Protein 3NI0 (pdb70)

B-factor: mean 33.83, std 15.58, range [13.98, 114.86]

Foldseek 3Di:
DCPVVVVVVVVVVVVVVVVVVVVVVVVVVVVVVVVVVVVVVVVVVVVVVVVVVVVVVVVVVVVVVVVVVVVVVVVVVVVVVVVVCVVCVPPDDDD/DVVVVVVPVVVVVVVVVVVVVVVVVVVVVVVVVVVVVVVVVVVVVVVVVVVVVVVVVVVVVVVVVVVVVVVVVVVVVVVVVVVVPPD

Structure (mmCIF, N/CA/C/O backbone):
data_3NI0
#
_entry.id   3NI0
#
_cell.length_a   33.685
_cell.length_b   100.831
_cell.length_c   110.432
_cell.angle_alpha   90.00
_cell.angle_beta   90.00
_cell.angle_gamma   90.00
#
_symmetry.space_group_name_H-M   'I 21 21 21'
#
loop_
_entity.id
_entity.type
_entity.pdbx_description
1 polymer 'Bone marrow stromal antigen 2'
2 non-polymer 'ISOPROPYL ALCOHOL'
3 water water
#
loop_
_atom_site.group_PDB
_atom_site.id
_atom_site.type_symbol
_atom_site.label_atom_id
_atom_site.label_alt_id
_atom_site.label_comp_id
_atom_site.label_asym_id
_atom_site.label_entity_id
_atom_site.label_seq_id
_atom_site.pdbx_PDB_ins_code
_atom_site.Cartn_x
_atom_site.Cartn_y
_atom_site.Cartn_z
_atom_site.occupancy
_atom_site.B_iso_or_equiv
_atom_site.auth_seq_id
_atom_site.auth_comp_id
_atom_site.auth_asym_id
_atom_site.auth_atom_id
_atom_site.pdbx_PDB_model_num
ATOM 1 N N . ALA A 1 5 ? 37.757 69.411 103.556 1.00 58.09 57 ALA A N 1
ATOM 2 C CA . ALA A 1 5 ? 39.152 69.826 103.481 1.00 64.25 57 ALA A CA 1
ATOM 3 C C . ALA A 1 5 ? 39.565 70.033 102.025 1.00 57.97 57 ALA A C 1
ATOM 4 O O . ALA A 1 5 ? 38.799 70.581 101.231 1.00 60.41 57 ALA A O 1
ATOM 10 N N . CYS A 1 6 ? 40.773 69.601 101.675 1.00 59.32 58 CYS A N 1
ATOM 11 C CA . CYS A 1 6 ? 41.246 69.703 100.299 1.00 53.54 58 CYS A CA 1
ATOM 12 C C . CYS A 1 6 ? 40.799 68.501 99.472 1.00 48.73 58 CYS A C 1
ATOM 13 O O . CYS A 1 6 ? 41.244 68.318 98.339 1.00 42.32 58 CYS A O 1
ATOM 20 N N . ARG A 1 7 ? 39.922 67.681 100.043 1.00 43.96 59 ARG A N 1
ATOM 21 C CA . ARG A 1 7 ? 39.346 66.559 99.313 1.00 42.69 59 ARG A CA 1
ATOM 22 C C . ARG A 1 7 ? 38.598 67.075 98.093 1.00 38.56 59 ARG A C 1
ATOM 23 O O . ARG A 1 7 ? 38.673 66.491 97.012 1.00 35.01 59 ARG A O 1
ATOM 44 N N . ASP A 1 8 ? 37.870 68.172 98.276 1.00 36.01 60 ASP A N 1
ATOM 45 C CA . ASP A 1 8 ? 37.102 68.774 97.194 1.00 44.14 60 ASP A CA 1
ATOM 46 C C . ASP A 1 8 ? 38.014 69.167 96.037 1.00 40.68 60 ASP A C 1
ATOM 47 O O . ASP A 1 8 ? 37.641 69.044 94.871 1.00 32.84 60 ASP A O 1
ATOM 56 N N . GLY A 1 9 ? 39.209 69.644 96.368 1.00 38.27 61 GLY A N 1
ATOM 57 C CA . GLY A 1 9 ? 40.174 70.050 95.362 1.00 37.55 61 GLY A CA 1
ATOM 58 C C . GLY A 1 9 ? 40.701 68.880 94.552 1.00 32.01 61 GLY A C 1
ATOM 59 O O . GLY A 1 9 ? 40.790 68.957 93.327 1.00 32.67 61 GLY A O 1
ATOM 63 N N . LEU A 1 10 ? 41.054 67.795 95.235 1.00 34.19 62 LEU A N 1
ATOM 64 C CA . LEU A 1 10 ? 41.550 66.598 94.567 1.00 30.56 62 LEU A CA 1
ATOM 65 C C . LEU A 1 10 ? 40.510 66.054 93.595 1.00 30.10 62 LEU A C 1
ATOM 66 O O . LEU A 1 10 ? 40.843 65.611 92.496 1.00 29.21 62 LEU A O 1
ATOM 82 N N . ARG A 1 11 ? 39.249 66.084 94.009 1.00 25.97 63 ARG A N 1
ATOM 83 C CA . ARG A 1 11 ? 38.160 65.585 93.179 1.00 22.87 63 ARG A CA 1
ATOM 84 C C . ARG A 1 11 ? 37.974 66.438 91.933 1.00 33.13 63 ARG A C 1
ATOM 85 O O . ARG A 1 11 ? 37.728 65.915 90.849 1.00 28.69 63 ARG A O 1
ATOM 106 N N . ALA A 1 12 ? 38.085 67.752 92.093 1.00 29.97 64 ALA A N 1
ATOM 107 C CA . ALA A 1 12 ? 37.937 68.669 90.970 1.00 31.59 64 ALA A CA 1
ATOM 108 C C . ALA A 1 12 ? 39.062 68.462 89.965 1.00 36.20 64 ALA A C 1
ATOM 109 O O . ALA A 1 12 ? 38.842 68.508 88.755 1.00 31.98 64 ALA A O 1
ATOM 116 N N . GLN A 1 13 ? 40.266 68.231 90.476 1.00 31.58 65 GLN A N 1
ATOM 117 C CA . GLN A 1 13 ? 41.439 68.052 89.631 1.00 29.73 65 GLN A CA 1
ATOM 118 C C . GLN A 1 13 ? 41.341 66.751 88.842 1.00 32.76 65 GLN A C 1
ATOM 119 O O . GLN A 1 13 ? 41.754 66.684 87.686 1.00 32.45 65 GLN A O 1
ATOM 133 N N . ALA A 1 14 ? 40.795 65.717 89.476 1.00 31.20 66 ALA A N 1
ATOM 134 C CA . ALA A 1 14 ? 40.618 64.427 88.820 1.00 24.57 66 ALA A CA 1
ATOM 135 C C . ALA A 1 14 ? 39.589 64.551 87.707 1.00 25.98 66 ALA A C 1
ATOM 136 O O . ALA A 1 14 ? 39.788 64.039 86.606 1.00 26.65 66 ALA A O 1
ATOM 143 N N . GLU A 1 15 ? 38.489 65.234 88.003 1.00 23.61 67 GLU A N 1
ATOM 144 C CA . GLU A 1 15 ? 37.432 65.448 87.027 1.00 24.61 67 GLU A CA 1
ATOM 145 C C . GLU A 1 15 ? 37.988 66.147 85.793 1.00 27.45 67 GLU A C 1
ATOM 146 O O . GLU A 1 15 ? 37.703 65.748 84.670 1.00 27.58 67 GLU A O 1
ATOM 158 N N . CYS A 1 16 ? 38.792 67.184 86.003 1.00 28.39 68 CYS A N 1
ATOM 159 C CA . CYS A 1 16 ? 39.327 67.957 84.889 1.00 27.37 68 CYS A CA 1
ATOM 160 C C . CYS A 1 16 ? 40.316 67.130 84.073 1.00 26.68 68 CYS A C 1
ATOM 161 O O . CYS A 1 16 ? 40.335 67.211 82.845 1.00 24.73 68 CYS A O 1
ATOM 168 N N . ARG A 1 17 ? 41.133 66.334 84.756 1.00 27.56 69 ARG A N 1
ATOM 169 C CA . ARG A 1 17 ? 42.101 65.474 84.083 1.00 27.34 69 ARG A CA 1
ATOM 170 C C . ARG A 1 17 ? 41.386 64.433 83.229 1.00 22.96 69 ARG A C 1
ATOM 171 O O . ARG A 1 17 ? 41.798 64.144 82.106 1.00 23.89 69 ARG A O 1
ATOM 192 N N . ASN A 1 18 ? 40.312 63.870 83.773 1.00 23.86 70 ASN A N 1
ATOM 193 C CA . ASN A 1 18 ? 39.524 62.871 83.064 1.00 19.53 70 ASN A CA 1
ATOM 194 C C . ASN A 1 18 ? 38.844 63.476 81.852 1.00 22.14 70 ASN A C 1
ATOM 195 O O . ASN A 1 18 ? 38.745 62.841 80.805 1.00 23.23 70 ASN A O 1
ATOM 206 N N . THR A 1 19 ? 38.373 64.708 82.004 1.00 20.23 71 THR A N 1
ATOM 207 C CA . THR A 1 19 ? 37.636 65.379 80.943 1.00 19.63 71 THR A CA 1
ATOM 208 C C . THR A 1 19 ? 38.558 65.696 79.771 1.00 25.55 71 THR A C 1
ATOM 209 O O . THR A 1 19 ? 38.190 65.483 78.622 1.00 22.58 71 THR A O 1
ATOM 220 N N . THR A 1 20 ? 39.752 66.204 80.062 1.00 20.51 72 THR A N 1
ATOM 221 C CA . THR A 1 20 ? 40.728 66.492 79.013 1.00 17.30 72 THR A CA 1
ATOM 222 C C . THR A 1 20 ? 41.137 65.203 78.308 1.00 24.80 72 THR A C 1
ATOM 223 O O . THR A 1 20 ? 41.281 65.170 77.086 1.00 21.35 72 THR A O 1
ATOM 234 N N . HIS A 1 21 ? 41.321 64.146 79.092 1.00 23.25 73 HIS A N 1
ATOM 235 C CA . HIS A 1 21 ? 41.710 62.844 78.570 1.00 22.17 73 HIS A CA 1
ATOM 236 C C . HIS A 1 21 ? 40.676 62.364 77.557 1.00 24.91 73 HIS A C 1
ATOM 237 O O . HIS A 1 21 ? 41.016 61.943 76.449 1.00 23.73 73 HIS A O 1
ATOM 252 N N . LEU A 1 22 ? 39.409 62.451 77.945 1.00 19.24 74 LEU A N 1
ATOM 253 C CA . LEU A 1 22 ? 38.303 62.012 77.107 1.00 19.21 74 LEU A CA 1
ATOM 254 C C . LEU A 1 22 ? 38.181 62.873 75.856 1.00 23.20 74 LEU A C 1
ATOM 255 O O . LEU A 1 22 ? 37.957 62.358 74.763 1.00 22.49 74 LEU A O 1
ATOM 271 N N . LEU A 1 23 ? 38.322 64.184 76.022 1.00 19.98 75 LEU A N 1
ATOM 272 C CA . LEU A 1 23 ? 38.203 65.118 74.903 1.00 21.59 75 LEU A CA 1
ATOM 273 C C . LEU A 1 23 ? 39.284 64.874 73.858 1.00 22.33 75 LEU A C 1
ATOM 274 O O . LEU A 1 23 ? 39.036 65.016 72.663 1.00 20.37 75 LEU A O 1
ATOM 290 N N . GLN A 1 24 ? 40.481 64.513 74.307 1.00 19.98 76 GLN A N 1
ATOM 291 C CA . GLN A 1 24 ? 41.580 64.234 73.388 1.00 20.13 76 GLN A CA 1
ATOM 292 C C . GLN A 1 24 ? 41.247 63.027 72.517 1.00 22.78 76 GLN A C 1
ATOM 293 O O . GLN A 1 24 ? 41.494 63.043 71.312 1.00 19.93 76 GLN A O 1
ATOM 307 N N . ARG A 1 25 ? 40.677 61.989 73.126 1.00 21.37 77 ARG A N 1
ATOM 308 C CA . ARG A 1 25 ? 40.295 60.785 72.387 1.00 20.12 77 ARG A CA 1
ATOM 309 C C . ARG A 1 25 ? 39.149 61.063 71.426 1.00 20.99 77 ARG A C 1
ATOM 310 O O . ARG A 1 25 ? 39.142 60.555 70.310 1.00 21.75 77 ARG A O 1
ATOM 331 N N . GLN A 1 26 ? 38.178 61.861 71.862 1.00 17.74 78 GLN A N 1
ATOM 332 C CA . GLN A 1 26 ? 37.048 62.201 71.008 1.00 16.45 78 GLN A CA 1
ATOM 333 C C . GLN A 1 26 ? 37.539 63.013 69.820 1.00 17.86 78 GLN A C 1
ATOM 334 O O . GLN A 1 26 ? 37.082 62.824 68.700 1.00 18.48 78 GLN A O 1
ATOM 348 N N . LEU A 1 27 ? 38.485 63.908 70.074 1.00 18.02 79 LEU A N 1
ATOM 349 C CA . LEU A 1 27 ? 39.041 64.755 69.029 1.00 19.35 79 LEU A CA 1
ATOM 350 C C . LEU A 1 27 ? 39.761 63.915 67.979 1.00 18.24 79 LEU A C 1
ATOM 351 O O . LEU A 1 27 ? 39.569 64.113 66.780 1.00 18.05 79 LEU A O 1
ATOM 367 N N . THR A 1 28 ? 40.580 62.972 68.436 1.00 18.04 80 THR A N 1
ATOM 368 C CA . THR A 1 28 ? 41.343 62.120 67.530 1.00 15.76 80 THR A CA 1
ATOM 369 C C . THR A 1 28 ? 40.407 61.262 66.684 1.00 18.82 80 THR A C 1
ATOM 370 O O . THR A 1 28 ? 40.625 61.085 65.487 1.00 17.72 80 THR A O 1
ATOM 381 N N . ARG A 1 29 ? 39.352 60.748 67.306 1.00 16.67 81 ARG A N 1
ATOM 382 C CA . ARG A 1 29 ? 38.401 59.898 66.599 1.00 14.26 81 ARG A CA 1
ATOM 383 C C . ARG A 1 29 ? 37.580 60.692 65.590 1.00 19.51 81 ARG A C 1
ATOM 384 O O . ARG A 1 29 ? 37.276 60.191 64.513 1.00 18.32 81 ARG A O 1
ATOM 405 N N . THR A 1 30 ? 37.235 61.931 65.935 1.00 18.43 82 THR A N 1
ATOM 406 C CA . THR A 1 30 ? 36.438 62.772 65.048 1.00 16.49 82 THR A CA 1
ATOM 407 C C . THR A 1 30 ? 37.270 63.213 63.846 1.00 16.70 82 THR A C 1
ATOM 408 O O . THR A 1 30 ? 36.765 63.297 62.728 1.00 18.06 82 THR A O 1
ATOM 419 N N . GLN A 1 31 ? 38.548 63.491 64.080 1.00 17.49 83 GLN A N 1
ATOM 420 C CA . GLN A 1 31 ? 39.455 63.853 62.997 1.00 14.95 83 GLN A CA 1
ATOM 421 C C . GLN A 1 31 ? 39.633 62.673 62.051 1.00 19.60 83 GLN A C 1
ATOM 422 O O . GLN A 1 31 ? 39.718 62.847 60.837 1.00 16.14 83 GLN A O 1
ATOM 436 N N . ASP A 1 32 ? 39.689 61.468 62.607 1.00 16.70 84 ASP A N 1
ATOM 437 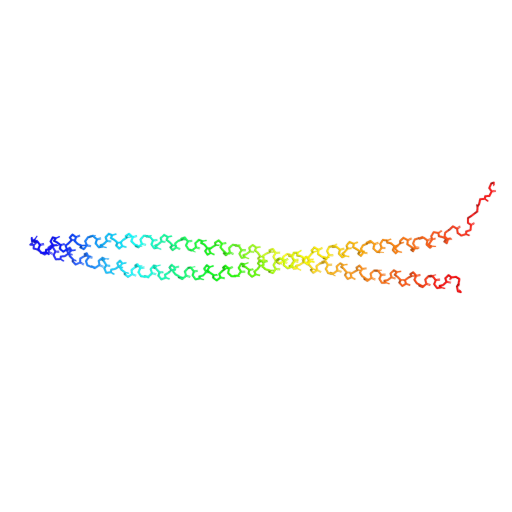C CA . ASP A 1 32 ? 39.812 60.270 61.785 1.00 19.62 84 ASP A CA 1
ATOM 438 C C . ASP A 1 32 ? 38.560 60.081 60.922 1.00 23.00 84 ASP A C 1
ATOM 439 O O . ASP A 1 32 ? 38.654 59.727 59.748 1.00 20.67 84 ASP A O 1
ATOM 448 N N . SER A 1 33 ? 37.390 60.336 61.502 1.00 17.74 85 SER A N 1
ATOM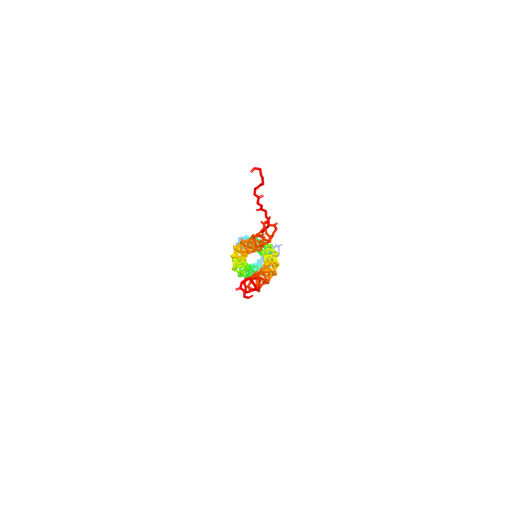 449 C CA . SER A 1 33 ? 36.137 60.251 60.758 1.00 17.82 85 SER A CA 1
ATOM 450 C C . SER A 1 33 ? 36.097 61.310 59.658 1.00 17.93 85 SER A C 1
ATOM 451 O O . SER A 1 33 ? 35.610 61.057 58.556 1.00 16.63 85 SER A O 1
ATOM 459 N N . LEU A 1 34 ? 36.616 62.493 59.964 1.00 15.47 86 LEU A N 1
ATOM 460 C CA . LEU A 1 34 ? 36.664 63.585 59.001 1.00 17.19 86 LEU A CA 1
ATOM 461 C C . LEU A 1 34 ? 37.484 63.171 57.790 1.00 15.88 86 LEU A C 1
ATOM 462 O O . LEU A 1 34 ? 37.067 63.373 56.650 1.00 16.65 86 LEU A O 1
ATOM 478 N N . LEU A 1 35 ? 38.646 62.576 58.042 1.00 15.22 87 LEU A N 1
ATOM 479 C CA . LEU A 1 35 ? 39.542 62.169 56.967 1.00 15.07 87 LEU A CA 1
ATOM 480 C C . LEU A 1 35 ? 38.916 61.044 56.147 1.00 16.48 87 LEU A C 1
ATOM 481 O O . LEU A 1 35 ? 39.126 60.963 54.942 1.00 17.62 87 LEU A O 1
ATOM 497 N N . GLN A 1 36 ? 38.140 60.185 56.802 1.00 17.27 88 GLN A N 1
ATOM 498 C CA . GLN A 1 36 ? 37.437 59.110 56.106 1.00 19.65 88 GLN A CA 1
ATOM 499 C C . GLN A 1 36 ? 36.376 59.675 55.171 1.00 18.96 88 GLN A C 1
ATOM 500 O O . GLN A 1 36 ? 36.204 59.191 54.052 1.00 17.55 88 GLN A O 1
ATOM 514 N N . ALA A 1 37 ? 35.658 60.692 55.638 1.00 17.48 89 ALA A N 1
ATOM 515 C CA . ALA A 1 37 ? 34.627 61.336 54.835 1.00 16.63 89 ALA A CA 1
ATOM 516 C C . ALA A 1 37 ? 35.266 62.029 53.638 1.00 17.83 89 ALA A C 1
ATOM 517 O O . ALA A 1 37 ? 34.734 61.987 52.532 1.00 16.86 89 ALA A O 1
ATOM 524 N N . GLU A 1 38 ? 36.413 62.660 53.866 1.00 16.66 90 GLU A N 1
ATOM 525 C CA . GLU A 1 38 ? 37.124 63.354 52.800 1.00 15.61 90 GLU A CA 1
ATOM 526 C C . GLU A 1 38 ? 37.658 62.355 51.777 1.00 17.68 90 GLU A C 1
ATOM 527 O O . GLU A 1 38 ? 37.698 62.648 50.582 1.00 17.31 90 GLU A O 1
ATOM 539 N N . THR A 1 39 ? 38.039 61.168 52.241 1.00 15.94 91 THR A N 1
ATOM 540 C CA . THR A 1 39 ? 38.511 60.116 51.344 1.00 13.98 91 THR A CA 1
ATOM 541 C C . THR A 1 39 ? 37.368 59.669 50.438 1.00 18.56 91 THR A C 1
ATOM 542 O O . THR A 1 39 ? 37.561 59.464 49.243 1.00 19.25 91 THR A O 1
ATOM 553 N N . GLN A 1 40 ? 36.179 59.530 51.016 1.00 19.41 92 GLN A N 1
ATOM 554 C CA . GLN A 1 40 ? 34.997 59.143 50.254 1.00 18.34 92 GLN A CA 1
ATOM 555 C C . GLN A 1 40 ? 34.649 60.208 49.221 1.00 18.30 92 GLN A C 1
ATOM 556 O O . GLN A 1 40 ? 34.319 59.887 48.081 1.00 18.80 92 GLN A O 1
ATOM 570 N N . ALA A 1 41 ? 34.735 61.473 49.618 1.00 17.19 93 ALA A N 1
ATOM 571 C CA . ALA A 1 41 ? 34.407 62.579 48.727 1.00 15.85 93 ALA A CA 1
ATOM 572 C C . ALA A 1 41 ? 35.377 62.619 47.554 1.00 18.86 93 ALA A C 1
ATOM 573 O O . ALA A 1 41 ? 34.980 62.878 46.419 1.00 18.85 93 ALA A O 1
ATOM 580 N N . ASN A 1 42 ? 36.650 62.353 47.833 1.00 18.32 94 ASN A N 1
ATOM 581 C CA . ASN A 1 42 ? 37.678 62.365 46.801 1.00 15.51 94 ASN A CA 1
ATOM 582 C C . ASN A 1 42 ? 37.431 61.278 45.766 1.00 19.42 94 ASN A C 1
ATOM 583 O O . ASN A 1 42 ? 37.535 61.522 44.565 1.00 18.62 94 ASN A O 1
ATOM 594 N N . SER A 1 43 ? 37.103 60.079 46.238 1.00 18.45 95 SER A N 1
ATOM 595 C CA . SER A 1 43 ? 36.835 58.955 45.349 1.00 18.63 95 SER A CA 1
ATOM 596 C C . SER A 1 43 ? 35.587 59.224 44.516 1.00 19.73 95 SER A C 1
ATOM 597 O O . SER A 1 43 ? 35.559 58.958 43.315 1.00 20.60 95 SER A O 1
ATOM 605 N N . CYS A 1 44 ? 34.553 59.746 45.167 1.00 16.87 96 CYS A N 1
ATOM 606 C CA . CYS A 1 44 ? 33.314 60.073 44.485 1.00 18.24 96 CYS A CA 1
ATOM 607 C C . CYS A 1 44 ? 33.589 61.073 43.371 1.00 21.81 96 CYS A C 1
ATOM 608 O O . CYS A 1 44 ? 33.020 60.980 42.281 1.00 18.04 96 CYS A O 1
ATOM 615 N N . ASN A 1 45 ? 34.469 62.031 43.636 1.00 19.87 97 ASN A N 1
ATOM 616 C CA . ASN A 1 45 ? 34.749 63.061 42.645 1.00 21.08 97 ASN A CA 1
ATOM 617 C C . ASN A 1 45 ? 35.382 62.483 41.391 1.00 19.90 97 ASN A C 1
ATOM 618 O O . ASN A 1 45 ? 35.108 62.956 40.292 1.00 20.94 97 ASN A O 1
ATOM 629 N N . LEU A 1 46 ? 36.224 61.466 41.545 1.00 16.75 98 LEU A N 1
ATOM 630 C CA . LEU A 1 46 ? 36.808 60.813 40.377 1.00 18.26 98 LEU A CA 1
ATOM 631 C C . LEU A 1 46 ? 35.711 60.110 39.588 1.00 19.50 98 LEU A C 1
ATOM 632 O O . LEU A 1 46 ? 35.731 60.103 38.362 1.00 20.08 98 LEU A O 1
ATOM 648 N N . THR A 1 47 ? 34.750 59.526 40.297 1.00 17.89 99 THR A N 1
ATOM 649 C CA . THR A 1 47 ? 33.641 58.842 39.641 1.00 17.06 99 THR A CA 1
ATOM 650 C C . THR A 1 47 ? 32.827 59.840 38.830 1.00 19.39 99 THR A C 1
ATOM 651 O O . THR A 1 47 ? 32.383 59.540 37.724 1.00 17.87 99 THR A O 1
ATOM 662 N N . VAL A 1 48 ? 32.646 61.034 39.384 1.00 19.24 100 VAL A N 1
ATOM 663 C CA . VAL A 1 48 ? 31.925 62.094 38.693 1.00 20.30 100 VAL A CA 1
ATOM 664 C C . VAL A 1 48 ? 32.651 62.493 37.414 1.00 21.18 100 VAL A C 1
ATOM 665 O O . VAL A 1 48 ? 32.033 62.626 36.361 1.00 18.38 100 VAL A O 1
ATOM 678 N N . VAL A 1 49 ? 33.963 62.684 37.511 1.00 20.29 101 VAL A N 1
ATOM 679 C CA . VAL A 1 49 ? 34.770 63.061 36.353 1.00 21.01 101 VAL A CA 1
ATOM 680 C C . VAL A 1 49 ? 34.740 61.984 35.273 1.00 22.49 101 VAL A C 1
ATOM 681 O O . VAL A 1 49 ? 34.705 62.292 34.084 1.00 22.08 101 VAL A O 1
ATOM 694 N N . THR A 1 50 ? 34.755 60.723 35.691 1.00 20.95 102 THR A N 1
ATOM 695 C CA . THR A 1 50 ? 34.759 59.608 34.754 1.00 19.78 102 THR A CA 1
ATOM 696 C C . THR A 1 50 ? 33.421 59.537 34.019 1.00 20.50 102 THR A C 1
ATOM 697 O O . THR A 1 50 ? 33.374 59.262 32.820 1.00 24.72 102 THR A O 1
ATOM 708 N N . LEU A 1 51 ? 32.334 59.793 34.742 1.00 18.63 103 LEU A N 1
ATOM 709 C CA . LEU A 1 51 ? 31.002 59.799 34.145 1.00 16.94 103 LEU A CA 1
ATOM 710 C C . LEU A 1 51 ? 30.835 60.982 33.199 1.00 26.05 103 LEU A C 1
ATOM 711 O O . LEU A 1 51 ? 30.218 60.856 32.145 1.00 24.93 103 LEU A O 1
ATOM 727 N N . GLN A 1 52 ? 31.385 62.130 33.581 1.00 21.50 104 GLN A N 1
ATOM 728 C CA . GLN A 1 52 ? 31.334 63.320 32.740 1.00 24.55 104 GLN A CA 1
ATOM 729 C C . GLN A 1 52 ? 32.114 63.094 31.449 1.00 25.73 104 GLN A C 1
ATOM 730 O O . GLN A 1 52 ? 31.702 63.544 30.383 1.00 24.67 104 GLN A O 1
ATOM 744 N N . GLU A 1 53 ? 33.237 62.391 31.547 1.00 24.38 105 GLU A N 1
ATOM 745 C CA . GLU A 1 53 ? 34.036 62.059 30.368 1.00 23.03 105 GLU A CA 1
ATOM 746 C C . GLU A 1 53 ? 33.249 61.173 29.412 1.00 27.13 105 GLU A C 1
ATOM 747 O O . GLU A 1 53 ? 33.279 61.369 28.196 1.00 24.62 105 GLU A O 1
ATOM 759 N N . SER A 1 54 ? 32.543 60.198 29.969 1.00 23.17 106 SER A N 1
ATOM 760 C CA . SER A 1 54 ? 31.786 59.246 29.164 1.00 23.50 106 SER A CA 1
ATOM 761 C C . SER A 1 54 ? 30.564 59.905 28.541 1.00 28.00 106 SER A C 1
ATOM 762 O O . SER A 1 54 ? 30.192 59.595 27.411 1.00 24.47 106 SER A O 1
ATOM 770 N N . LEU A 1 55 ? 29.950 60.820 29.284 1.00 22.79 107 LEU A N 1
ATOM 771 C CA . LEU A 1 55 ? 28.746 61.497 28.827 1.00 21.24 107 LEU A CA 1
ATOM 772 C C . LEU A 1 55 ? 29.076 62.428 27.667 1.00 26.18 107 LEU A C 1
ATOM 773 O O . LEU A 1 55 ? 28.315 62.527 26.709 1.00 25.63 107 LEU A O 1
ATOM 789 N N . GLU A 1 56 ? 30.211 63.113 27.761 1.00 25.11 108 GLU A N 1
ATOM 790 C CA . GLU A 1 56 ? 30.660 64.000 26.695 1.00 23.50 108 GLU A CA 1
ATOM 791 C C . GLU A 1 56 ? 30.816 63.222 25.395 1.00 30.53 108 GLU A C 1
ATOM 792 O O . GLU A 1 56 ? 30.388 63.674 24.333 1.00 26.32 108 GLU A O 1
ATOM 804 N N . LYS A 1 57 ? 31.429 62.047 25.486 1.00 24.97 109 LYS A N 1
ATOM 805 C CA . LYS A 1 57 ? 31.643 61.199 24.320 1.00 27.60 109 LYS A CA 1
ATOM 806 C C . LYS A 1 57 ? 30.312 60.786 23.697 1.00 29.43 109 LYS A C 1
ATOM 807 O O . LYS A 1 57 ? 30.153 60.815 22.479 1.00 25.77 109 LYS A O 1
ATOM 826 N N . LYS A 1 58 ? 29.355 60.410 24.539 1.00 23.92 110 LYS A N 1
ATOM 827 C CA . LYS A 1 58 ? 28.055 59.948 24.060 1.00 24.48 110 LYS A CA 1
ATOM 828 C C . LYS A 1 58 ? 27.214 61.083 23.489 1.00 24.41 110 LYS A C 1
ATOM 829 O O . LYS A 1 58 ? 26.452 60.882 22.546 1.00 22.19 110 LYS A O 1
ATOM 848 N N . VAL A 1 59 ? 27.357 62.274 24.059 1.00 22.55 111 VAL A N 1
ATOM 849 C CA . VAL A 1 59 ? 26.626 63.440 23.585 1.00 24.04 111 VAL A CA 1
ATOM 850 C C . VAL A 1 59 ? 27.137 63.833 22.201 1.00 26.87 111 VAL A C 1
ATOM 851 O O . VAL A 1 59 ? 26.355 64.176 21.313 1.00 26.66 111 VAL A O 1
ATOM 864 N N . SER A 1 60 ? 28.452 63.768 22.018 1.00 21.56 112 SER A N 1
ATOM 865 C CA . SER A 1 60 ? 29.057 64.044 20.716 1.00 21.12 112 SER A CA 1
ATOM 866 C C . SER A 1 60 ? 28.606 63.010 19.699 1.00 29.30 112 SER A C 1
ATOM 867 O O . SER A 1 60 ? 28.271 63.344 18.565 1.00 26.07 112 SER A O 1
ATOM 875 N N . GLN A 1 61 ? 28.595 61.750 20.119 1.00 23.65 113 GLN A N 1
ATOM 876 C CA . GLN A 1 61 ? 28.263 60.644 19.232 1.00 26.52 113 GLN A CA 1
ATOM 877 C C . GLN A 1 61 ? 26.804 60.705 18.793 1.00 27.37 113 GLN A C 1
ATOM 878 O O . GLN A 1 61 ? 26.484 60.392 17.648 1.00 23.94 113 GLN A O 1
ATOM 892 N N . ALA A 1 62 ? 25.924 61.112 19.703 1.00 24.00 114 ALA A N 1
ATOM 893 C CA . ALA A 1 62 ? 24.505 61.243 19.388 1.00 20.55 114 ALA A CA 1
ATOM 894 C C . ALA A 1 62 ? 24.277 62.353 18.363 1.00 27.53 114 ALA A C 1
ATOM 895 O O . ALA A 1 62 ? 23.425 62.231 17.485 1.00 22.33 114 ALA A O 1
ATOM 902 N N . LEU A 1 63 ? 25.041 63.434 18.477 1.00 23.49 115 LEU A N 1
ATOM 903 C CA . LEU A 1 63 ? 24.930 64.539 17.530 1.00 23.61 115 LEU A CA 1
ATOM 904 C C . LEU A 1 63 ? 25.439 64.121 16.151 1.00 25.81 115 LEU A C 1
ATOM 905 O O . LEU A 1 63 ? 24.839 64.461 15.133 1.00 26.37 115 LEU A O 1
ATOM 921 N N . GLU A 1 64 ? 26.542 63.380 16.123 1.00 23.13 116 GLU A N 1
ATOM 922 C CA . GLU A 1 64 ? 27.086 62.857 14.873 1.00 25.16 116 GLU A CA 1
ATOM 923 C C . GLU A 1 64 ? 26.077 61.946 14.183 1.00 24.04 116 GLU A C 1
ATOM 924 O O . GLU A 1 64 ? 25.930 61.979 12.960 1.00 24.59 116 GLU A O 1
ATOM 936 N N . GLN A 1 65 ? 25.389 61.127 14.973 1.00 21.87 117 GLN A N 1
ATOM 937 C CA . GLN A 1 65 ? 24.407 60.190 14.440 1.00 22.60 117 GLN A CA 1
ATOM 938 C C . GLN A 1 65 ? 23.230 60.925 13.823 1.00 24.16 117 GLN A C 1
ATOM 939 O O . GLN A 1 65 ? 22.680 60.498 12.812 1.00 21.39 117 GLN A O 1
ATOM 953 N N . GLN A 1 66 ? 22.839 62.030 14.445 1.00 21.40 118 GLN A N 1
ATOM 954 C CA . GLN A 1 66 ? 21.698 62.800 13.971 1.00 22.75 118 GLN A CA 1
ATOM 955 C C . GLN A 1 66 ? 22.003 63.435 12.624 1.00 25.60 118 GLN A C 1
ATOM 956 O O . GLN A 1 66 ? 21.128 63.530 11.767 1.00 24.73 118 GLN A O 1
ATOM 970 N N . ALA A 1 67 ? 23.247 63.868 12.441 1.00 24.03 119 ALA A N 1
ATOM 971 C CA . ALA A 1 67 ? 23.687 64.414 11.161 1.00 24.72 119 ALA A CA 1
ATOM 972 C C . ALA A 1 67 ? 23.676 63.329 10.090 1.00 28.56 119 ALA A C 1
ATOM 973 O O . ALA A 1 67 ? 23.329 63.583 8.937 1.00 23.07 119 ALA A O 1
ATOM 980 N N . ARG A 1 68 ? 24.064 62.120 10.481 1.00 23.57 120 ARG A N 1
ATOM 981 C CA . ARG A 1 68 ? 24.113 60.986 9.566 1.00 23.45 120 ARG A CA 1
ATOM 982 C C . ARG A 1 68 ? 22.703 60.559 9.172 1.00 20.39 120 ARG A C 1
ATOM 983 O O . ARG A 1 68 ? 22.450 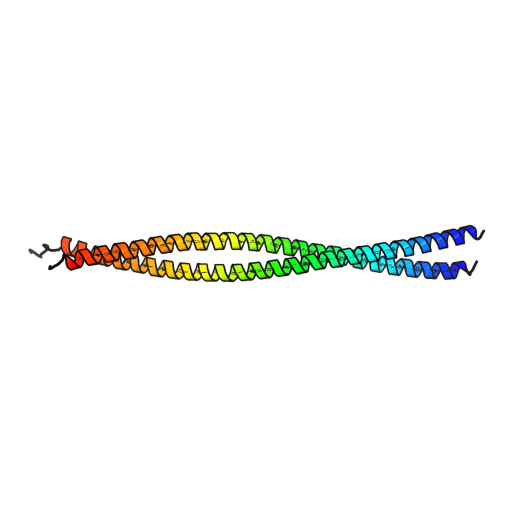60.203 8.022 1.00 20.61 120 ARG A O 1
ATOM 1004 N N . ILE A 1 69 ? 21.789 60.609 10.135 1.00 20.15 121 ILE A N 1
ATOM 1005 C CA . ILE A 1 69 ? 20.396 60.271 9.888 1.00 19.29 121 ILE A CA 1
ATOM 1006 C C . ILE A 1 69 ? 19.810 61.264 8.895 1.00 22.86 121 ILE A C 1
ATOM 1007 O O . ILE A 1 69 ? 19.069 60.884 7.994 1.00 21.17 121 ILE A O 1
ATOM 1023 N N . LYS A 1 70 ? 20.162 62.535 9.051 1.00 20.18 122 LYS A N 1
ATOM 1024 C CA . LYS A 1 70 ? 19.680 63.571 8.146 1.00 23.81 122 LYS A CA 1
ATOM 1025 C C . LYS A 1 70 ? 20.206 63.335 6.734 1.00 21.05 122 LYS A C 1
ATOM 1026 O O . LYS A 1 70 ? 19.473 63.477 5.757 1.00 24.56 122 LYS A O 1
ATOM 1045 N N . GLU A 1 71 ? 21.483 62.982 6.636 1.00 22.61 123 GLU A N 1
ATOM 1046 C CA . GLU A 1 71 ? 22.118 62.716 5.352 1.00 21.90 123 GLU A CA 1
ATOM 1047 C C . GLU A 1 71 ? 21.439 61.546 4.647 1.00 23.27 123 GLU A C 1
ATOM 1048 O O . GLU A 1 71 ? 21.210 61.580 3.435 1.00 20.92 123 GLU A O 1
ATOM 1060 N N . LEU A 1 72 ? 21.114 60.512 5.415 1.00 21.02 124 LEU A N 1
ATOM 1061 C CA . LEU A 1 72 ? 20.498 59.311 4.867 1.00 20.58 124 LEU A CA 1
ATOM 1062 C C . LEU A 1 72 ? 19.048 59.566 4.468 1.00 19.06 124 LEU A C 1
ATOM 1063 O O . LEU A 1 72 ? 18.593 59.084 3.434 1.00 19.06 124 LEU A O 1
ATOM 1079 N N . GLU A 1 73 ? 18.326 60.319 5.290 1.00 18.62 125 GLU A N 1
ATOM 1080 C CA . GLU A 1 73 ? 16.963 60.708 4.954 1.00 18.25 125 GLU A CA 1
ATOM 1081 C C . GLU A 1 73 ? 16.943 61.433 3.615 1.00 20.88 125 GLU A C 1
ATOM 1082 O O . GLU A 1 73 ? 16.090 61.163 2.774 1.00 21.71 125 GLU A O 1
ATOM 1094 N N . ASN A 1 74 ? 17.880 62.359 3.424 1.00 21.09 126 ASN A N 1
ATOM 1095 C CA . ASN A 1 74 ? 17.949 63.123 2.181 1.00 20.81 126 ASN A CA 1
ATOM 1096 C C . ASN A 1 74 ? 18.235 62.223 0.988 1.00 24.13 126 ASN A C 1
ATOM 1097 O O . ASN A 1 74 ? 17.721 62.451 -0.105 1.00 21.29 126 ASN A O 1
ATOM 1108 N N . GLU A 1 75 ? 19.058 61.201 1.195 1.00 19.67 127 GLU A N 1
ATOM 1109 C CA . GLU A 1 75 ? 19.387 60.283 0.114 1.00 22.07 127 GLU A CA 1
ATOM 1110 C C . GLU A 1 75 ? 18.182 59.429 -0.261 1.00 23.50 127 GLU A C 1
ATOM 1111 O O . GLU A 1 75 ? 17.919 59.210 -1.439 1.00 21.56 127 GLU A O 1
ATOM 1123 N N . VAL A 1 76 ? 17.453 58.952 0.744 1.00 19.17 128 VAL A N 1
ATOM 1124 C CA . VAL A 1 76 ? 16.249 58.164 0.508 1.00 20.19 128 VAL A CA 1
ATOM 1125 C C . VAL A 1 76 ? 15.220 58.991 -0.255 1.00 23.67 128 VAL A C 1
ATOM 1126 O O . VAL A 1 76 ? 14.537 58.478 -1.139 1.00 23.19 128 VAL A O 1
ATOM 1139 N N . THR A 1 77 ? 15.113 60.270 0.092 1.00 20.74 129 THR A N 1
ATOM 1140 C CA . THR A 1 77 ? 14.192 61.174 -0.587 1.00 21.33 129 THR A CA 1
ATOM 1141 C C . THR A 1 77 ? 14.593 61.319 -2.047 1.00 23.80 129 THR A C 1
ATOM 1142 O O . THR A 1 77 ? 13.747 61.293 -2.938 1.00 23.97 129 THR A O 1
ATOM 1153 N N . LYS A 1 78 ? 15.892 61.466 -2.280 1.00 21.46 130 LYS A N 1
ATOM 1154 C CA . LYS A 1 78 ? 16.428 61.639 -3.626 1.00 23.17 130 LYS A CA 1
ATOM 1155 C C . LYS A 1 78 ? 16.161 60.418 -4.502 1.00 23.62 130 LYS A C 1
ATOM 1156 O O . LYS A 1 78 ? 15.708 60.546 -5.641 1.00 21.88 130 LYS A O 1
ATOM 1175 N N . LEU A 1 79 ? 16.439 59.235 -3.967 1.00 21.36 131 LEU A N 1
ATOM 1176 C CA . LEU A 1 79 ? 16.267 57.996 -4.716 1.00 21.88 131 LEU A CA 1
ATOM 1177 C C . LEU A 1 79 ? 14.789 57.715 -4.979 1.00 20.83 131 LEU A C 1
ATOM 1178 O O . LEU A 1 79 ? 14.425 57.214 -6.042 1.00 21.89 131 LEU A O 1
ATOM 1194 N N . ASN A 1 80 ? 13.941 58.040 -4.010 1.00 21.12 132 ASN A N 1
ATOM 1195 C CA . ASN A 1 80 ? 12.504 57.887 -4.183 1.00 23.50 132 ASN A CA 1
ATOM 1196 C C . ASN A 1 80 ? 11.980 58.798 -5.284 1.00 28.23 132 ASN A C 1
ATOM 1197 O O . ASN A 1 80 ? 11.053 58.438 -6.006 1.00 25.37 132 ASN A O 1
ATOM 1208 N N . GLN A 1 81 ? 12.576 59.978 -5.413 1.00 22.83 133 GLN A N 1
ATOM 1209 C CA . GLN A 1 81 ? 12.151 60.918 -6.440 1.00 25.36 133 GLN A CA 1
ATOM 1210 C C . GLN A 1 81 ? 12.602 60.437 -7.814 1.00 27.59 133 GLN A C 1
ATOM 1211 O O . GLN A 1 81 ? 11.924 60.674 -8.810 1.00 24.81 133 GLN A O 1
ATOM 1225 N N . GLU A 1 82 ? 13.747 59.763 -7.865 1.00 21.92 134 GLU A N 1
ATOM 1226 C CA . GLU A 1 82 ? 14.246 59.213 -9.124 1.00 22.53 134 GLU A CA 1
ATOM 1227 C C . GLU A 1 82 ? 13.356 58.068 -9.598 1.00 25.74 134 GLU A C 1
ATOM 1228 O O . GLU A 1 82 ? 13.068 57.948 -10.788 1.00 24.53 134 GLU A O 1
ATOM 1240 N N . LEU A 1 83 ? 12.920 57.233 -8.661 1.00 23.11 135 LEU A N 1
ATOM 1241 C CA . LEU A 1 83 ? 12.014 56.135 -8.974 1.00 21.04 135 LEU A CA 1
ATOM 1242 C C . LEU A 1 83 ? 10.666 56.682 -9.407 1.00 29.15 135 LEU A C 1
ATOM 1243 O O . LEU A 1 83 ? 10.051 56.176 -10.343 1.00 27.38 135 LEU A O 1
ATOM 1259 N N . GLU A 1 84 ? 10.217 57.725 -8.720 1.00 24.30 136 GLU A N 1
ATOM 1260 C CA . GLU A 1 84 ? 8.940 58.346 -9.025 1.00 26.77 136 GLU A CA 1
ATOM 1261 C C . GLU A 1 84 ? 8.979 58.957 -10.416 1.00 26.43 136 GLU A C 1
ATOM 1262 O O . GLU A 1 84 ? 7.987 58.925 -11.141 1.00 28.34 136 GLU A O 1
ATOM 1274 N N . ASN A 1 85 ? 10.129 59.513 -10.784 1.00 24.74 137 ASN A N 1
ATOM 1275 C CA . ASN A 1 85 ? 10.293 60.122 -12.098 1.00 27.77 137 ASN A CA 1
ATOM 1276 C C . ASN A 1 85 ? 10.183 59.080 -13.202 1.00 27.54 137 ASN A C 1
ATOM 1277 O O . ASN A 1 85 ? 9.590 59.343 -14.245 1.00 24.52 137 ASN A O 1
ATOM 1288 N N . LEU A 1 86 ? 10.759 57.903 -12.976 1.00 24.19 138 LEU A N 1
ATOM 1289 C CA . LEU A 1 86 ? 10.659 56.814 -13.945 1.00 23.98 138 LEU A CA 1
ATOM 1290 C C . LEU A 1 86 ? 9.209 56.364 -14.087 1.00 28.10 138 LEU A C 1
ATOM 1291 O O . LEU A 1 86 ? 8.753 56.065 -15.189 1.00 25.61 138 LEU A O 1
ATOM 1307 N N . ARG A 1 87 ? 8.486 56.318 -12.971 1.00 24.41 139 ARG A N 1
ATOM 1308 C CA . ARG A 1 87 ? 7.084 55.911 -12.991 1.00 25.97 139 ARG A CA 1
ATOM 1309 C C . ARG A 1 87 ? 6.245 56.924 -13.755 1.00 27.09 139 ARG A C 1
ATOM 1310 O O . ARG A 1 87 ? 5.324 56.556 -14.478 1.00 27.34 139 ARG A O 1
ATOM 1331 N N . ILE A 1 88 ? 6.567 58.202 -13.592 1.00 21.68 140 ILE A N 1
ATOM 1332 C CA . ILE A 1 88 ? 5.836 59.258 -14.278 1.00 25.58 140 ILE A CA 1
ATOM 1333 C C . ILE A 1 88 ? 6.135 59.234 -15.771 1.00 25.29 140 ILE A C 1
ATOM 1334 O O . ILE A 1 88 ? 5.251 59.490 -16.582 1.00 26.29 140 ILE A O 1
ATOM 1350 N N . GLN A 1 89 ? 7.375 58.921 -16.136 1.00 22.99 141 GLN A N 1
ATOM 1351 C CA . GLN A 1 89 ? 7.741 58.828 -17.549 1.00 22.87 141 GLN A CA 1
ATOM 1352 C C . GLN A 1 89 ? 6.949 57.715 -18.235 1.00 25.91 141 GLN A C 1
ATOM 1353 O O . GLN A 1 89 ? 6.543 57.857 -19.387 1.00 24.64 141 GLN A O 1
ATOM 1367 N N . LYS A 1 90 ? 6.727 56.614 -17.525 1.00 24.27 142 LYS A N 1
ATOM 1368 C CA . LYS A 1 90 ? 5.910 55.522 -18.049 1.00 24.08 142 LYS A CA 1
ATOM 1369 C C . LYS A 1 90 ? 4.453 55.958 -18.148 1.00 23.50 142 LYS A C 1
ATOM 1370 O O . LYS A 1 90 ? 3.785 55.722 -19.156 1.00 24.70 142 LYS A O 1
ATOM 1389 N N . GLU A 1 91 ? 3.971 56.595 -17.089 1.00 22.01 143 GLU A N 1
ATOM 1390 C CA . GLU A 1 91 ? 2.606 57.097 -17.028 1.00 18.95 143 GLU A CA 1
ATOM 1391 C C . GLU A 1 91 ? 2.282 57.989 -18.222 1.00 20.47 143 GLU A C 1
ATOM 1392 O O . GLU A 1 91 ? 1.169 57.962 -18.747 1.00 22.10 143 GLU A O 1
ATOM 1404 N N . THR A 1 92 ? 3.267 58.776 -18.643 1.00 19.87 144 THR A N 1
ATOM 1405 C CA . THR A 1 92 ? 3.055 59.815 -19.642 1.00 18.70 144 THR A CA 1
ATOM 1406 C C . THR A 1 92 ? 3.585 59.425 -21.020 1.00 23.39 144 THR A C 1
ATOM 1407 O O . THR A 1 92 ? 3.596 60.243 -21.937 1.00 20.15 144 THR A O 1
ATOM 1418 N N . SER A 1 93 ? 4.017 58.178 -21.170 1.00 22.45 145 SER A N 1
ATOM 1419 C CA . SER A 1 93 ? 4.720 57.758 -22.384 1.00 19.04 145 SER A CA 1
ATOM 1420 C C . SER A 1 93 ? 3.862 57.776 -23.653 1.00 22.33 145 SER A C 1
ATOM 1421 O O . SER A 1 93 ? 4.397 57.716 -24.758 1.00 22.06 145 SER A O 1
ATOM 1429 N N . SER A 1 94 ? 2.543 57.851 -23.498 1.00 19.13 146 SER A N 1
ATOM 1430 C CA . SER A 1 94 ? 1.640 57.860 -24.651 1.00 16.54 146 SER A CA 1
ATOM 1431 C C . SER A 1 94 ? 0.828 59.148 -24.743 1.00 22.15 146 SER A C 1
ATOM 1432 O O . SER A 1 94 ? -0.108 59.251 -25.538 1.00 19.71 146 SER A O 1
ATOM 1440 N N . THR A 1 95 ? 1.202 60.134 -23.938 1.00 20.01 147 THR A N 1
ATOM 1441 C CA . THR A 1 95 ? 0.456 61.380 -23.856 1.00 18.71 147 TH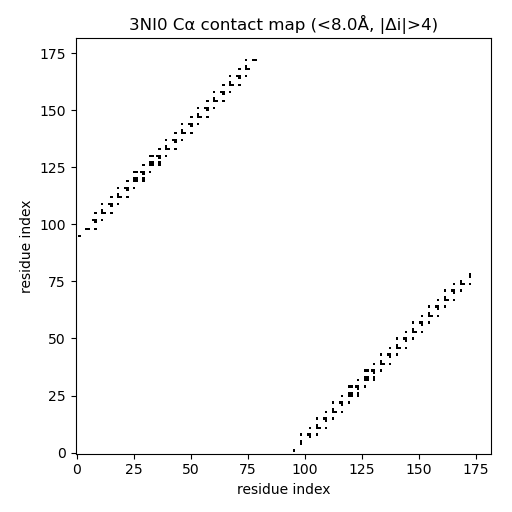R A CA 1
ATOM 1442 C C . THR A 1 95 ? 0.927 62.392 -24.895 1.00 20.29 147 THR A C 1
ATOM 1443 O O . THR A 1 95 ? 2.081 62.816 -24.887 1.00 18.39 147 THR A O 1
ATOM 1454 N N . VAL A 1 96 ? 0.023 62.769 -25.794 1.00 22.24 148 VAL A N 1
ATOM 1455 C CA . VAL A 1 96 ? 0.302 63.799 -26.786 1.00 21.54 148 VAL A CA 1
ATOM 1456 C C . VAL A 1 96 ? -0.788 64.861 -26.746 1.00 20.41 148 VAL A C 1
ATOM 1457 O O . VAL A 1 96 ? -1.867 64.637 -26.202 1.00 23.51 148 VAL A O 1
ATOM 1470 N N . GLN A 1 97 ? -0.501 66.015 -27.335 1.00 25.35 149 GLN A N 1
ATOM 1471 C CA . GLN A 1 97 ? -1.505 67.053 -27.520 1.00 34.17 149 GLN A CA 1
ATOM 1472 C C . GLN A 1 97 ? -2.316 66.705 -28.760 1.00 26.59 149 GLN A C 1
ATOM 1473 O O . GLN A 1 97 ? -1.752 66.303 -29.777 1.00 33.25 149 GLN A O 1
ATOM 1487 N N . VAL A 1 98 ? -3.636 66.845 -28.677 1.00 32.96 150 VAL A N 1
ATOM 1488 C CA . VAL A 1 98 ? -4.508 66.418 -29.771 1.00 32.19 150 VAL A CA 1
ATOM 1489 C C . VAL A 1 98 ? -5.357 67.543 -30.364 1.00 45.15 150 VAL A C 1
ATOM 1490 O O . VAL A 1 98 ? -5.968 67.366 -31.417 1.00 49.23 150 VAL A O 1
ATOM 1503 N N . ASN A 1 99 ? -5.405 68.691 -29.698 1.00 36.49 151 ASN A N 1
ATOM 1504 C CA . ASN A 1 99 ? -6.164 69.827 -30.219 1.00 54.81 151 ASN A CA 1
ATOM 1505 C C . ASN A 1 99 ? -5.321 70.703 -31.138 1.00 57.33 151 ASN A C 1
ATOM 1506 O O . ASN A 1 99 ? -4.139 70.442 -31.366 1.00 58.98 151 ASN A O 1
ATOM 1518 N N . CYS B 1 6 ? 43.982 75.720 99.351 1.00 94.97 58 CYS B N 1
ATOM 1519 C CA . CYS B 1 6 ? 45.272 75.378 98.766 1.00 90.94 58 CYS B CA 1
ATOM 1520 C C . CYS B 1 6 ? 45.556 76.265 97.559 1.00 91.82 58 CYS B C 1
ATOM 1521 O O . CYS B 1 6 ? 44.660 76.934 97.044 1.00 91.02 58 CYS B O 1
ATOM 1527 N N . ARG B 1 7 ? 46.809 76.271 97.118 1.00 94.18 59 ARG B N 1
ATOM 1528 C CA . ARG B 1 7 ? 47.199 76.998 95.916 1.00 92.04 59 ARG B CA 1
ATOM 1529 C C . ARG B 1 7 ? 47.739 76.021 94.881 1.00 89.80 59 ARG B C 1
ATOM 1530 O O . ARG B 1 7 ? 47.585 76.224 93.677 1.00 86.06 59 ARG B O 1
ATOM 1551 N N . ASP B 1 8 ? 48.385 74.965 95.364 1.00 90.76 60 ASP B N 1
ATOM 1552 C CA . ASP B 1 8 ? 48.894 73.906 94.503 1.00 91.20 60 ASP B CA 1
ATOM 1553 C C . ASP B 1 8 ? 47.810 73.415 93.551 1.00 85.49 60 ASP B C 1
ATOM 1554 O O . ASP B 1 8 ? 48.100 72.951 92.448 1.00 81.94 60 ASP B O 1
ATOM 1563 N N . GLY B 1 9 ? 46.559 73.525 93.986 1.00 85.11 61 GLY B N 1
ATOM 1564 C CA . GLY B 1 9 ? 45.432 73.068 93.196 1.00 78.62 61 GLY B CA 1
ATOM 1565 C C . GLY B 1 9 ? 44.850 74.160 92.322 1.00 73.65 61 GLY B C 1
ATOM 1566 O O . GLY B 1 9 ? 44.438 73.899 91.196 1.00 67.96 61 GLY B O 1
ATOM 1570 N N . LEU B 1 10 ? 44.815 75.384 92.840 1.00 75.32 62 LEU B N 1
ATOM 1571 C CA . LEU B 1 10 ? 44.225 76.506 92.117 1.00 71.38 62 LEU B CA 1
ATOM 1572 C C . LEU B 1 10 ? 44.924 76.731 90.778 1.00 72.67 62 LEU B C 1
ATOM 1573 O O . LEU B 1 10 ? 44.270 76.951 89.760 1.00 64.98 62 LEU B O 1
ATOM 1589 N N . ARG B 1 11 ? 46.252 76.677 90.781 1.00 73.04 63 ARG B N 1
ATOM 1590 C CA . ARG B 1 11 ? 47.019 76.842 89.552 1.00 71.18 63 ARG B CA 1
ATOM 1591 C C . ARG B 1 11 ? 46.762 75.675 88.608 1.00 63.55 63 ARG B C 1
ATOM 1592 O O . ARG B 1 11 ? 46.451 75.872 87.434 1.00 59.38 63 ARG B O 1
ATOM 1613 N N . ALA B 1 12 ? 46.896 74.460 89.131 1.00 63.59 64 ALA B N 1
ATOM 1614 C CA . ALA B 1 12 ? 46.677 73.253 88.345 1.00 61.36 64 ALA B CA 1
ATOM 1615 C C . ALA B 1 12 ? 45.264 73.216 87.766 1.00 59.59 64 ALA B C 1
ATOM 1616 O O . ALA B 1 12 ? 45.039 72.635 86.706 1.00 56.27 64 ALA B O 1
ATOM 1623 N N . GLN B 1 13 ? 44.320 73.847 88.456 1.00 53.86 65 GLN B N 1
ATOM 1624 C CA . GLN B 1 13 ? 42.920 73.817 88.043 1.00 52.68 65 GLN B CA 1
ATOM 1625 C C . GLN B 1 13 ? 42.651 74.809 86.922 1.00 55.81 65 GLN B C 1
ATOM 1626 O O . GLN B 1 13 ? 41.981 74.482 85.946 1.00 47.67 65 GLN B O 1
ATOM 1640 N N . ALA B 1 14 ? 43.172 76.022 87.070 1.00 54.20 66 ALA B N 1
ATOM 1641 C CA . ALA B 1 14 ? 42.992 77.057 86.063 1.00 51.21 66 ALA B CA 1
ATOM 1642 C C . ALA B 1 14 ? 43.610 76.615 84.742 1.00 46.67 66 ALA B C 1
ATOM 1643 O O . ALA B 1 14 ? 43.058 76.869 83.672 1.00 44.67 66 ALA B O 1
ATOM 1650 N N . GLU B 1 15 ? 44.757 75.951 84.827 1.00 46.64 67 GLU B N 1
ATOM 1651 C CA . GLU B 1 15 ? 45.432 75.429 83.647 1.00 50.49 67 GLU B CA 1
ATOM 1652 C C . GLU B 1 15 ? 44.588 74.345 82.989 1.00 48.71 67 GLU B C 1
ATOM 1653 O O . GLU B 1 15 ? 44.328 74.392 81.789 1.00 37.71 67 GLU B O 1
ATOM 1665 N N . CYS B 1 16 ? 44.162 73.368 83.782 1.00 44.72 68 CYS B N 1
ATOM 1666 C CA . CYS B 1 16 ? 43.361 72.265 83.268 1.00 40.42 68 CYS B CA 1
ATOM 1667 C C . CYS B 1 16 ? 42.047 72.775 82.680 1.00 41.22 68 CYS B C 1
ATOM 1668 O O . CYS B 1 16 ? 41.476 72.151 81.788 1.00 38.50 68 CYS B O 1
ATOM 1675 N N . ARG B 1 17 ? 41.572 73.914 83.176 1.00 36.78 69 ARG B N 1
ATOM 1676 C CA . ARG B 1 17 ? 40.347 74.510 82.658 1.00 40.06 69 ARG B CA 1
ATOM 1677 C C . ARG B 1 17 ? 40.595 75.106 81.278 1.00 40.36 69 ARG B C 1
ATOM 1678 O O . ARG B 1 17 ? 39.779 74.953 80.371 1.00 40.65 69 ARG B O 1
ATOM 1699 N N . ASN B 1 18 ? 41.725 75.790 81.127 1.00 39.14 70 ASN B N 1
ATOM 1700 C CA . ASN B 1 18 ? 42.095 76.384 79.849 1.00 38.10 70 ASN B CA 1
ATOM 1701 C C . ASN B 1 18 ? 42.299 75.313 78.785 1.00 37.12 70 ASN B C 1
ATOM 1702 O O . ASN B 1 18 ? 42.000 75.525 77.610 1.00 35.34 70 ASN B O 1
ATOM 1713 N N . THR B 1 19 ? 42.807 74.161 79.206 1.00 31.35 71 THR B N 1
ATOM 1714 C CA . THR B 1 19 ? 43.064 73.058 78.290 1.00 33.96 71 THR B CA 1
ATOM 1715 C C . THR B 1 19 ? 41.756 72.404 77.865 1.00 28.45 71 THR B C 1
ATOM 1716 O O . THR B 1 19 ? 41.582 72.037 76.704 1.00 26.65 71 THR B O 1
ATOM 1727 N N . THR B 1 20 ? 40.842 72.256 78.817 1.00 26.15 72 THR B N 1
ATOM 1728 C CA . THR B 1 20 ? 39.526 71.703 78.535 1.00 26.07 72 THR B CA 1
ATOM 1729 C C . THR B 1 20 ? 38.833 72.541 77.468 1.00 27.96 72 THR B C 1
ATOM 1730 O O . THR B 1 20 ? 38.267 72.007 76.520 1.00 25.30 72 THR B O 1
ATOM 1741 N N . HIS B 1 21 ? 38.899 73.858 77.618 1.00 27.65 73 HIS B N 1
ATOM 1742 C CA . HIS B 1 21 ? 38.243 74.765 76.681 1.00 26.30 73 HIS B CA 1
ATOM 1743 C C . HIS B 1 21 ? 38.864 74.714 75.291 1.00 31.75 73 HIS B C 1
ATOM 1744 O O . HIS B 1 21 ? 38.148 74.761 74.294 1.00 27.58 73 HIS B O 1
ATOM 1759 N N . LEU B 1 22 ? 40.188 74.621 75.219 1.00 27.12 74 LEU B N 1
ATOM 1760 C CA . LEU B 1 22 ? 40.862 74.533 73.928 1.00 29.51 74 LEU B CA 1
ATOM 1761 C C . LEU B 1 22 ? 40.480 73.244 73.207 1.00 25.39 74 LEU B C 1
ATOM 1762 O O . LEU B 1 22 ? 40.236 73.254 72.004 1.00 22.96 74 LEU B O 1
ATOM 1778 N N . LEU B 1 23 ? 40.417 72.142 73.948 1.00 23.22 75 LEU B N 1
ATOM 1779 C CA . LEU B 1 23 ? 40.054 70.849 73.373 1.00 26.58 75 LEU B CA 1
ATOM 1780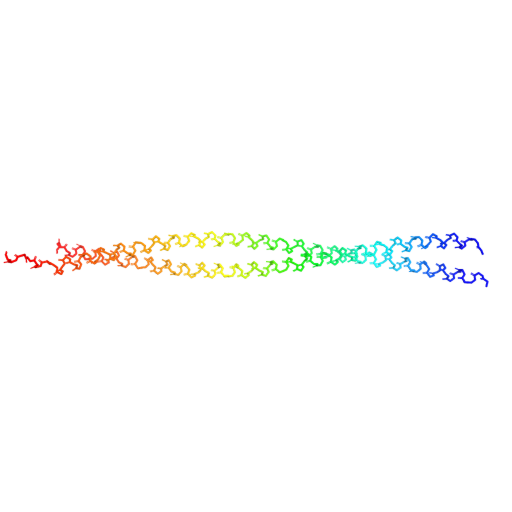 C C . LEU B 1 23 ? 38.598 70.822 72.930 1.00 24.96 75 LEU B C 1
ATOM 1781 O O . LEU B 1 23 ? 38.272 70.235 71.902 1.00 22.45 75 LEU B O 1
ATOM 1797 N N . GLN B 1 24 ? 37.724 71.457 73.705 1.00 20.84 76 GLN B N 1
ATOM 1798 C CA . GLN B 1 24 ? 36.308 71.502 73.367 1.00 23.21 76 GLN B CA 1
ATOM 1799 C C . GLN B 1 24 ? 36.124 72.304 72.088 1.00 24.26 76 GLN B C 1
ATOM 1800 O O . GLN B 1 24 ? 35.297 71.963 71.247 1.00 25.49 76 GLN B O 1
ATOM 1814 N N . ARG B 1 25 ? 36.913 73.361 71.938 1.00 23.43 77 ARG B N 1
ATOM 1815 C CA . ARG B 1 25 ? 36.867 74.172 70.729 1.00 27.04 77 ARG B CA 1
ATOM 1816 C C . ARG B 1 25 ? 37.341 73.379 69.519 1.00 28.28 77 ARG B C 1
ATOM 1817 O O . ARG B 1 25 ? 36.722 73.430 68.461 1.00 25.56 77 ARG B O 1
ATOM 1838 N N . GLN B 1 26 ? 38.441 72.649 69.669 1.00 24.98 78 GLN B N 1
ATOM 1839 C CA . GLN B 1 26 ? 38.965 71.850 68.568 1.00 22.68 78 GLN B CA 1
ATOM 1840 C C . GLN B 1 26 ? 37.952 70.785 68.172 1.00 22.16 78 GLN B C 1
ATOM 1841 O O . GLN B 1 26 ? 37.739 70.532 66.991 1.00 22.13 78 GLN B O 1
ATOM 1855 N N . LEU B 1 27 ? 37.324 70.167 69.167 1.00 18.35 79 LEU B N 1
ATOM 1856 C CA . LEU B 1 27 ? 36.365 69.100 68.918 1.00 18.12 79 LEU B CA 1
ATOM 1857 C C . LEU B 1 27 ? 35.181 69.635 68.127 1.00 20.01 79 LEU B C 1
ATOM 1858 O O . LEU B 1 27 ? 34.743 69.014 67.165 1.00 22.08 79 LEU B O 1
ATOM 1874 N N . THR B 1 28 ? 34.664 70.787 68.539 1.00 20.39 80 THR B N 1
ATOM 1875 C CA . THR B 1 28 ? 33.543 71.401 67.843 1.00 22.26 80 THR B CA 1
ATOM 1876 C C . THR B 1 28 ? 33.900 71.703 66.387 1.00 25.04 80 THR B C 1
ATOM 1877 O O . THR B 1 28 ? 33.125 71.411 65.477 1.00 22.18 80 THR B O 1
ATOM 1888 N N . ARG B 1 29 ? 35.070 72.295 66.171 1.00 19.45 81 ARG B N 1
ATOM 1889 C CA . ARG B 1 29 ? 35.525 72.618 64.821 1.00 23.73 81 ARG B CA 1
ATOM 1890 C C . ARG B 1 29 ? 35.620 71.370 63.954 1.00 23.73 81 ARG B C 1
ATOM 1891 O O . ARG B 1 29 ? 35.274 71.394 62.773 1.00 21.20 81 ARG B O 1
ATOM 1912 N N . THR B 1 30 ? 36.109 70.285 64.540 1.00 20.04 82 THR B N 1
ATOM 1913 C CA . THR B 1 30 ? 36.340 69.060 63.787 1.00 19.50 82 THR B CA 1
ATOM 1914 C C . THR B 1 30 ? 35.017 68.379 63.455 1.00 19.96 82 THR B C 1
ATOM 1915 O O . THR B 1 30 ? 34.857 67.796 62.384 1.00 21.41 82 THR B O 1
ATOM 1926 N N . GLN B 1 31 ? 34.064 68.476 64.376 1.00 18.89 83 GLN B N 1
ATOM 1927 C CA . GLN B 1 31 ? 32.734 67.924 64.164 1.00 17.85 83 GLN B CA 1
ATOM 1928 C C . GLN B 1 31 ? 32.033 68.674 63.039 1.00 22.40 83 GLN B C 1
ATOM 1929 O O . GLN B 1 31 ? 31.363 68.075 62.201 1.00 20.10 83 GLN B O 1
ATOM 1943 N N . ASP B 1 32 ? 32.204 69.990 63.018 1.00 20.74 84 ASP B N 1
ATOM 1944 C CA . ASP B 1 32 ? 31.567 70.814 62.002 1.00 20.92 84 ASP B CA 1
ATOM 1945 C C . ASP B 1 32 ? 32.176 70.534 60.637 1.00 20.23 84 ASP B C 1
ATOM 1946 O O . ASP B 1 32 ? 31.462 70.458 59.640 1.00 20.57 84 ASP B O 1
ATOM 1955 N N . SER B 1 33 ? 33.494 70.366 60.598 1.00 20.93 85 SER B N 1
ATOM 1956 C CA . SER B 1 33 ? 34.180 70.025 59.357 1.00 19.02 85 SER B CA 1
ATOM 1957 C C . SER B 1 33 ? 33.724 68.654 58.885 1.00 19.65 85 SER B C 1
ATOM 1958 O O . SER B 1 33 ? 33.575 68.420 57.690 1.00 18.97 85 SER B O 1
ATOM 1966 N N . LEU B 1 34 ? 33.508 67.749 59.834 1.00 18.48 86 LEU B N 1
ATOM 1967 C CA . LEU B 1 34 ? 33.012 66.416 59.525 1.00 17.93 86 LEU B CA 1
ATOM 1968 C C . LEU B 1 34 ? 31.654 66.495 58.831 1.00 24.38 86 LEU B C 1
ATOM 1969 O O . LEU B 1 34 ? 31.434 65.841 57.816 1.00 18.78 86 LEU B O 1
ATOM 1985 N N . LEU B 1 35 ? 30.743 67.298 59.374 1.00 19.95 87 LEU B N 1
ATOM 1986 C CA . LEU B 1 35 ? 29.418 67.435 58.776 1.00 19.45 87 LEU B CA 1
ATOM 1987 C C . LEU B 1 35 ? 29.514 68.022 57.371 1.00 19.56 87 LEU 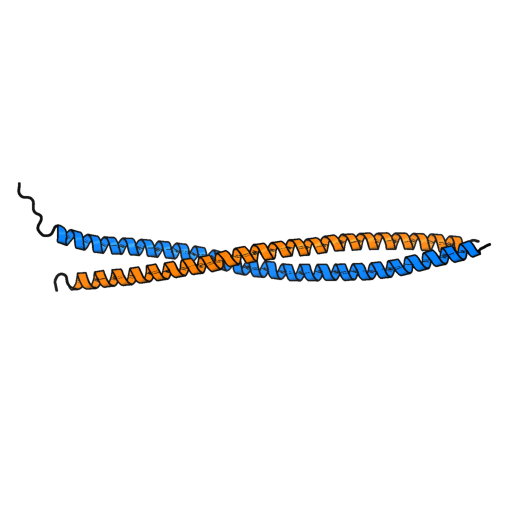B C 1
ATOM 1988 O O . LEU B 1 35 ? 28.789 67.608 56.471 1.00 19.48 87 LEU B O 1
ATOM 2004 N N . GLN B 1 36 ? 30.414 68.982 57.188 1.00 18.91 88 GLN B N 1
ATOM 2005 C CA . GLN B 1 36 ? 30.618 69.597 55.879 1.00 22.73 88 GLN B CA 1
ATOM 2006 C C . GLN B 1 36 ? 31.173 68.603 54.870 1.00 22.75 88 GLN B C 1
ATOM 2007 O O . GLN B 1 36 ? 30.794 68.623 53.703 1.00 19.78 88 GLN B O 1
ATOM 2021 N N . ALA B 1 37 ? 32.059 67.723 55.323 1.00 19.81 89 ALA B N 1
ATOM 2022 C CA . ALA B 1 37 ? 32.665 66.738 54.437 1.00 18.01 89 ALA B CA 1
ATOM 2023 C C . ALA B 1 37 ? 31.637 65.687 54.049 1.00 18.69 89 ALA B C 1
ATOM 2024 O O . ALA B 1 37 ? 31.620 65.212 52.918 1.00 19.86 89 ALA B O 1
ATOM 2031 N N . GLU B 1 38 ? 30.775 65.332 54.996 1.00 19.08 90 GLU B N 1
ATOM 2032 C CA . GLU B 1 38 ? 29.709 64.378 54.730 1.00 18.03 90 GLU B CA 1
ATOM 2033 C C . GLU B 1 38 ? 28.744 64.952 53.701 1.00 23.06 90 GLU B C 1
ATOM 2034 O O . GLU B 1 38 ? 28.267 64.239 52.819 1.00 21.02 90 GLU B O 1
ATOM 2046 N N . THR B 1 39 ? 28.478 66.248 53.803 1.00 19.35 91 THR B N 1
ATOM 2047 C CA . THR B 1 39 ? 27.613 66.921 52.841 1.00 18.90 91 THR B CA 1
ATOM 2048 C C . THR B 1 39 ? 28.262 66.980 51.462 1.00 23.80 91 THR B C 1
ATOM 2049 O O . THR B 1 39 ? 27.581 66.839 50.452 1.00 20.49 91 THR B O 1
ATOM 2060 N N . GLN B 1 40 ? 29.575 67.184 51.409 1.00 21.47 92 GLN B N 1
ATOM 2061 C CA . GLN B 1 40 ? 30.259 67.159 50.122 1.00 19.47 92 GLN B CA 1
ATOM 2062 C C . GLN B 1 40 ? 30.092 65.782 49.491 1.00 20.67 92 GLN B C 1
ATOM 2063 O O . GLN B 1 40 ? 29.860 65.665 48.292 1.00 20.85 92 GLN B O 1
ATOM 2077 N N . ALA B 1 41 ? 30.205 64.741 50.309 1.00 18.81 93 ALA B N 1
ATOM 2078 C CA . ALA B 1 41 ? 30.073 63.372 49.822 1.00 21.54 93 ALA B CA 1
ATOM 2079 C C . ALA B 1 41 ? 28.642 63.085 49.372 1.00 21.72 93 ALA B C 1
ATOM 2080 O O . ALA B 1 41 ? 28.431 62.395 48.378 1.00 21.98 93 ALA B O 1
ATOM 2087 N N . ASN B 1 42 ? 27.663 63.625 50.094 1.00 21.87 94 ASN B N 1
ATOM 2088 C CA . ASN B 1 42 ? 26.260 63.406 49.750 1.00 23.96 94 ASN B CA 1
ATOM 2089 C C . ASN B 1 42 ? 25.879 64.126 48.468 1.00 20.43 94 ASN B C 1
ATOM 2090 O O . ASN B 1 42 ? 25.128 63.599 47.652 1.00 22.82 94 ASN B O 1
ATOM 2101 N N . SER B 1 43 ? 26.386 65.342 48.306 1.00 20.56 95 SER B N 1
ATOM 2102 C CA . SER B 1 43 ? 26.150 66.111 47.091 1.00 18.11 95 SER B CA 1
ATOM 2103 C C . SER B 1 43 ? 26.792 65.399 45.913 1.00 21.77 95 SER B C 1
ATOM 2104 O O . SER B 1 43 ? 26.200 65.302 44.839 1.00 18.61 95 SER B O 1
ATOM 2112 N N . CYS B 1 44 ? 28.003 64.897 46.121 1.00 22.57 96 CYS B N 1
ATOM 2113 C CA . CYS B 1 44 ? 28.710 64.172 45.075 1.00 22.85 96 CYS B CA 1
ATOM 2114 C C . CYS B 1 44 ? 27.942 62.913 44.698 1.00 21.30 96 CYS B C 1
ATOM 2115 O O . CYS B 1 44 ? 27.897 62.538 43.532 1.00 22.33 96 CYS B O 1
ATOM 2122 N N . ASN B 1 45 ? 27.330 62.264 45.684 1.00 22.10 97 ASN B N 1
ATOM 2123 C CA . ASN B 1 45 ? 26.539 61.070 45.411 1.00 22.37 97 ASN B CA 1
ATOM 2124 C C . ASN B 1 45 ? 25.351 61.391 44.510 1.00 25.61 97 ASN B C 1
ATOM 2125 O O . ASN B 1 45 ? 25.012 60.612 43.620 1.00 25.91 97 ASN B O 1
ATOM 2136 N N . LEU B 1 46 ? 24.729 62.543 44.736 1.00 22.24 98 LEU B N 1
ATOM 2137 C CA . LEU B 1 46 ? 23.616 62.983 43.901 1.00 23.11 98 LEU B CA 1
ATOM 2138 C C . LEU B 1 46 ? 24.071 63.266 42.479 1.00 23.23 98 LEU B C 1
ATOM 2139 O O . LEU B 1 46 ? 23.373 62.935 41.525 1.00 20.20 98 LEU B O 1
ATOM 2155 N N . THR B 1 47 ? 25.236 63.889 42.343 1.00 23.05 99 THR B N 1
ATOM 2156 C CA . THR B 1 47 ? 25.787 64.205 41.034 1.00 22.62 99 THR B CA 1
ATOM 2157 C C . THR B 1 47 ? 26.068 62.922 40.265 1.00 21.22 99 THR B C 1
ATOM 2158 O O . THR B 1 47 ? 25.856 62.856 39.055 1.00 23.31 99 THR B O 1
ATOM 2169 N N . VAL B 1 48 ? 26.542 61.901 40.972 1.00 20.37 100 VAL B N 1
ATOM 2170 C CA . VAL B 1 48 ? 26.802 60.607 40.355 1.00 19.88 100 VAL B CA 1
ATOM 2171 C C . VAL B 1 48 ? 25.509 60.007 39.814 1.00 20.83 100 VAL B C 1
ATOM 2172 O O . VAL B 1 48 ? 25.467 59.539 38.682 1.00 22.41 100 VAL B O 1
ATOM 2185 N N . VAL B 1 49 ? 24.453 60.022 40.622 1.00 19.05 101 VAL B N 1
ATOM 2186 C CA . VAL B 1 49 ? 23.167 59.481 40.191 1.00 24.84 101 VAL B CA 1
ATOM 2187 C C . VAL B 1 49 ? 22.631 60.255 38.988 1.00 24.37 101 VAL B C 1
ATOM 2188 O O . VAL B 1 49 ? 22.146 59.661 38.025 1.00 22.77 101 VAL B O 1
ATOM 2201 N N . THR B 1 50 ? 22.717 61.579 39.050 1.00 22.40 102 THR B N 1
ATOM 2202 C CA . THR B 1 50 ? 22.281 62.430 37.947 1.00 23.42 102 THR B CA 1
ATOM 2203 C C . THR B 1 50 ? 22.980 62.038 36.654 1.00 25.39 102 THR B C 1
ATOM 2204 O O . THR B 1 50 ? 22.338 61.849 35.623 1.00 21.32 102 THR B O 1
ATOM 2215 N N . LEU B 1 51 ? 24.301 61.914 36.722 1.00 23.22 103 LEU B N 1
ATOM 2216 C CA . LEU B 1 51 ? 25.113 61.614 35.548 1.00 22.96 103 LEU B CA 1
ATOM 2217 C C . LEU B 1 51 ? 24.890 60.193 35.047 1.00 21.12 103 LEU B C 1
ATOM 2218 O O . LEU B 1 51 ? 24.911 59.948 33.846 1.00 21.94 103 LEU B O 1
ATOM 2234 N N . GLN B 1 52 ? 24.680 59.259 35.969 1.00 17.25 104 GLN B N 1
ATOM 2235 C CA . GLN B 1 52 ? 24.407 57.877 35.594 1.00 19.82 104 GLN B CA 1
ATOM 2236 C C . GLN B 1 52 ? 23.124 57.798 34.784 1.00 20.34 104 GLN B C 1
ATOM 2237 O O . GLN B 1 52 ? 23.052 57.078 33.791 1.00 23.09 104 GLN B O 1
ATOM 2251 N N . GLU B 1 53 ? 22.114 58.550 35.206 1.00 18.32 105 GLU B N 1
ATOM 2252 C CA . GLU B 1 53 ? 20.816 58.506 34.542 1.00 20.47 105 GLU B CA 1
ATOM 2253 C C . GLU B 1 53 ? 20.852 59.221 33.197 1.00 20.24 105 GLU B C 1
ATOM 2254 O O . GLU B 1 53 ? 20.225 58.771 32.240 1.00 21.83 105 GLU B O 1
ATOM 2266 N N . SER B 1 54 ? 21.590 60.323 33.115 1.00 20.32 106 SER B N 1
ATOM 2267 C CA . SER B 1 54 ? 21.788 61.009 31.837 1.00 20.37 106 SER B CA 1
ATOM 2268 C C . SER B 1 54 ? 22.551 60.121 30.860 1.00 20.85 106 SER B C 1
ATOM 2269 O O . SER B 1 54 ? 22.228 60.067 29.675 1.00 18.72 106 SER B O 1
ATOM 2277 N N . LEU B 1 55 ? 23.561 59.424 31.370 1.00 19.86 107 LEU B N 1
ATOM 2278 C CA . LEU B 1 55 ? 24.396 58.558 30.550 1.00 20.73 107 LEU B CA 1
ATOM 2279 C C . LEU B 1 55 ? 23.596 57.364 30.046 1.00 22.62 107 LEU B C 1
ATOM 2280 O O . LEU B 1 55 ? 23.780 56.926 28.913 1.00 22.80 107 LEU B O 1
ATOM 2296 N N . GLU B 1 56 ? 22.707 56.841 30.885 1.00 22.05 108 GLU B N 1
ATOM 2297 C CA . GLU B 1 56 ? 21.857 55.725 30.486 1.00 20.85 108 GLU B CA 1
ATOM 2298 C C . GLU B 1 56 ? 20.938 56.142 29.344 1.00 21.86 108 GLU B C 1
ATOM 2299 O O . GLU B 1 56 ? 20.735 55.384 28.398 1.00 23.47 108 GLU B O 1
ATOM 2311 N N . LYS B 1 57 ? 20.386 57.348 29.431 1.00 19.53 109 LYS B N 1
ATOM 2312 C CA . LYS B 1 57 ? 19.495 57.845 28.384 1.00 20.27 109 LYS B CA 1
ATOM 2313 C C . LYS B 1 57 ? 20.249 58.093 27.083 1.00 24.09 109 LYS B C 1
ATOM 2314 O O . LYS B 1 57 ? 19.719 57.844 26.003 1.00 19.62 109 LYS B O 1
ATOM 2333 N N . LYS B 1 58 ? 21.480 58.584 27.178 1.00 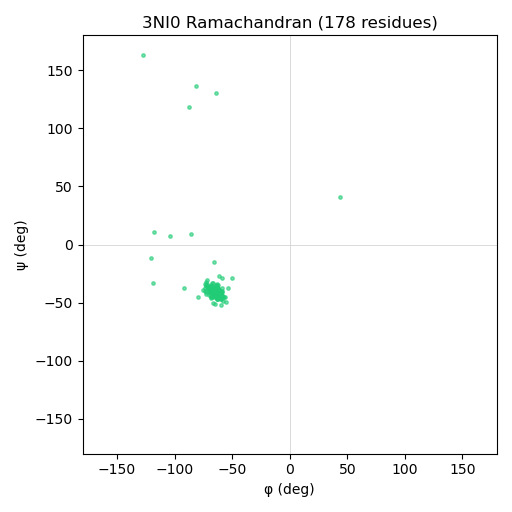19.35 110 LYS B N 1
ATOM 2334 C CA . LYS B 1 58 ? 22.261 58.888 25.981 1.00 18.72 110 LYS B CA 1
ATOM 2335 C C . LYS B 1 58 ? 22.770 57.623 25.300 1.00 19.05 110 LYS B C 1
ATOM 2336 O O . LYS B 1 58 ? 22.869 57.568 24.078 1.00 20.31 110 LYS B O 1
ATOM 2355 N N . VAL B 1 59 ? 23.089 56.608 26.096 1.00 19.83 111 VAL B N 1
ATOM 2356 C CA . VAL B 1 59 ? 23.469 55.311 25.557 1.00 23.00 111 VAL B CA 1
ATOM 2357 C C . VAL B 1 59 ? 22.282 54.705 24.815 1.00 22.22 111 VAL B C 1
ATOM 2358 O O . VAL B 1 59 ? 22.434 54.155 23.724 1.00 24.53 111 VAL B O 1
ATOM 2371 N N . SER B 1 60 ? 21.098 54.822 25.407 1.00 21.26 112 SER B N 1
ATOM 2372 C CA . SER B 1 60 ? 19.879 54.302 24.797 1.00 21.99 112 SER B CA 1
ATOM 2373 C C . SER B 1 60 ? 19.521 55.080 23.535 1.00 21.01 112 SER B C 1
ATOM 2374 O O . SER B 1 60 ? 19.037 54.506 22.562 1.00 21.82 112 SER B O 1
ATOM 2382 N N . GLN B 1 61 ? 19.759 56.387 23.552 1.00 18.59 113 GLN B N 1
ATOM 2383 C CA . GLN B 1 61 ? 19.490 57.214 22.381 1.00 19.50 113 GLN B CA 1
ATOM 2384 C C . GLN B 1 61 ? 20.411 56.806 21.243 1.00 20.39 113 GLN B C 1
ATOM 2385 O O . GLN B 1 61 ? 19.983 56.696 20.098 1.00 19.17 113 GLN B O 1
ATOM 2399 N N . ALA B 1 62 ? 21.680 56.581 21.562 1.00 20.23 114 ALA B N 1
ATOM 2400 C CA . ALA B 1 62 ? 22.652 56.189 20.551 1.00 19.48 114 ALA B CA 1
ATOM 2401 C C . ALA B 1 62 ? 22.270 54.846 19.936 1.00 22.25 114 ALA B C 1
ATOM 2402 O O . ALA B 1 62 ? 22.475 54.627 18.745 1.00 21.58 114 ALA B O 1
ATOM 2409 N N . LEU B 1 63 ? 21.706 53.952 20.743 1.00 18.60 115 LEU B N 1
ATOM 2410 C CA . LEU B 1 63 ? 21.255 52.657 20.237 1.00 23.95 115 LEU B CA 1
ATOM 2411 C C . LEU B 1 63 ? 20.055 52.811 19.304 1.00 21.99 115 LEU B C 1
ATOM 2412 O O . LEU B 1 63 ? 20.014 52.202 18.236 1.00 22.13 115 LEU B O 1
ATOM 2428 N N . GLU B 1 64 ? 19.083 53.624 19.708 1.00 18.86 116 GLU B N 1
ATOM 2429 C CA . GLU B 1 64 ? 17.905 53.871 18.882 1.00 19.97 116 GLU B CA 1
ATOM 2430 C C . GLU B 1 64 ? 18.316 54.518 17.569 1.00 21.06 116 GLU B C 1
ATOM 2431 O O . GLU B 1 64 ? 17.793 54.183 16.507 1.00 21.49 116 GLU B O 1
ATOM 2443 N N . GLN B 1 65 ? 19.258 55.449 17.645 1.00 18.67 117 GLN B N 1
ATOM 2444 C CA . GLN B 1 65 ? 19.696 56.188 16.467 1.00 20.21 117 GLN B CA 1
ATOM 2445 C C . GLN B 1 65 ? 20.527 55.317 15.534 1.00 23.67 117 GLN B C 1
ATOM 2446 O O . GLN B 1 65 ? 20.516 55.510 14.319 1.00 21.28 117 GLN B O 1
ATOM 2460 N N . GLN B 1 66 ? 21.237 54.349 16.100 1.00 21.68 118 GLN B N 1
ATOM 2461 C CA . GLN B 1 66 ? 22.019 53.426 15.289 1.00 23.10 118 GLN B CA 1
ATOM 2462 C C . GLN B 1 66 ? 21.094 52.457 14.562 1.00 22.49 118 GLN B C 1
ATOM 2463 O O . GLN B 1 66 ? 21.361 52.064 13.426 1.00 24.84 118 GLN B O 1
ATOM 2477 N N . ALA B 1 67 ? 20.005 52.079 15.223 1.00 22.93 119 ALA B N 1
ATOM 2478 C CA . ALA B 1 67 ? 19.001 51.221 14.612 1.00 24.20 119 ALA B CA 1
ATOM 2479 C C . ALA B 1 67 ? 18.358 51.948 13.440 1.00 24.29 119 ALA B C 1
ATOM 2480 O O . ALA B 1 67 ? 18.094 51.354 12.395 1.00 26.03 119 ALA B O 1
ATOM 2487 N N . ARG B 1 68 ? 18.111 53.240 13.619 1.00 20.90 120 ARG B N 1
ATOM 2488 C CA . ARG B 1 68 ? 17.517 54.055 12.569 1.00 21.08 120 ARG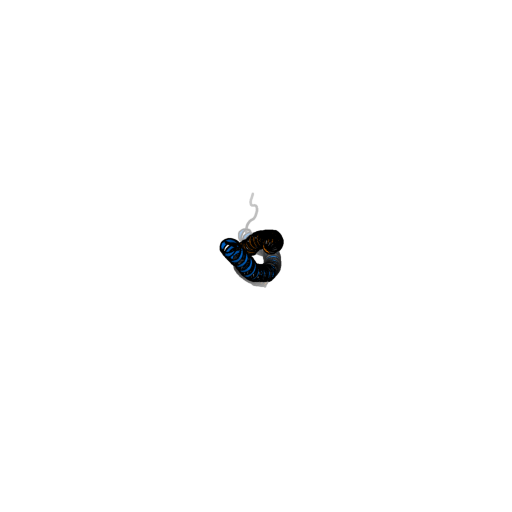 B CA 1
ATOM 2489 C C . ARG B 1 68 ? 18.470 54.187 11.388 1.00 18.63 120 ARG B C 1
ATOM 2490 O O . ARG B 1 68 ? 18.053 54.146 10.232 1.00 20.19 120 ARG B O 1
ATOM 2511 N N . ILE B 1 69 ? 19.751 54.360 11.688 1.00 18.54 121 ILE B N 1
ATOM 2512 C CA . ILE B 1 69 ? 20.766 54.498 10.654 1.00 20.96 121 ILE B CA 1
ATOM 2513 C C . ILE B 1 69 ? 20.857 53.230 9.810 1.00 22.02 121 ILE B C 1
ATOM 2514 O O . ILE B 1 69 ? 20.996 53.293 8.589 1.00 22.61 121 ILE B O 1
ATOM 2530 N N . LYS B 1 70 ? 20.762 52.078 10.463 1.00 19.60 122 LYS B N 1
ATOM 2531 C CA . LYS B 1 70 ? 20.830 50.800 9.763 1.00 29.17 122 LYS B CA 1
ATOM 2532 C C . LYS B 1 70 ? 19.606 50.585 8.885 1.00 26.92 122 LYS B C 1
ATOM 2533 O O . LYS B 1 70 ? 19.710 50.030 7.794 1.00 25.71 122 LYS B O 1
ATOM 2552 N N . GLU B 1 71 ? 18.448 51.023 9.371 1.00 23.19 123 GLU B N 1
ATOM 2553 C CA . GLU B 1 71 ? 17.205 50.920 8.620 1.00 23.60 123 GLU B CA 1
ATOM 2554 C C . GLU B 1 71 ? 17.284 51.781 7.363 1.00 27.39 123 GLU B C 1
ATOM 2555 O O . GLU B 1 71 ? 16.885 51.359 6.277 1.00 24.37 123 GLU B O 1
ATOM 2567 N N . LEU B 1 72 ? 17.809 52.989 7.524 1.00 21.20 124 LEU B N 1
ATOM 2568 C CA . LEU B 1 72 ? 17.934 53.934 6.421 1.00 22.09 124 LEU B CA 1
ATOM 2569 C C . LEU B 1 72 ? 18.977 53.476 5.408 1.00 21.97 124 LEU B C 1
ATOM 2570 O O . LEU B 1 72 ? 18.790 53.628 4.204 1.00 23.69 124 LEU B O 1
ATOM 2586 N N . GLU B 1 73 ? 20.071 52.909 5.903 1.00 21.29 125 GLU B N 1
ATOM 2587 C CA . GLU B 1 73 ? 21.116 52.388 5.035 1.00 20.97 125 GLU B CA 1
ATOM 2588 C C . GLU B 1 73 ? 20.581 51.219 4.217 1.00 24.60 125 GLU B C 1
ATOM 2589 O O . GLU B 1 73 ? 20.887 51.088 3.035 1.00 26.31 125 GLU B O 1
ATOM 2601 N N . ASN B 1 74 ? 19.773 50.379 4.855 1.00 23.06 126 ASN B N 1
ATOM 2602 C CA . ASN B 1 74 ? 19.127 49.271 4.166 1.00 27.05 126 ASN B CA 1
ATOM 2603 C C . ASN B 1 74 ? 18.176 49.775 3.088 1.00 24.09 126 ASN B C 1
ATOM 2604 O O . ASN B 1 74 ? 18.082 49.188 2.010 1.00 27.99 126 ASN B O 1
ATOM 2615 N N . GLU B 1 75 ? 17.471 50.863 3.381 1.00 23.92 127 GLU B N 1
ATOM 2616 C CA . GLU B 1 75 ? 16.533 51.439 2.425 1.00 24.61 127 GLU B CA 1
ATOM 2617 C C . GLU B 1 75 ? 17.276 52.026 1.238 1.00 25.66 127 GLU B C 1
ATOM 2618 O O . GLU B 1 75 ? 16.836 51.906 0.098 1.00 22.61 127 GLU B O 1
ATOM 2630 N N . VAL B 1 76 ? 18.401 52.671 1.507 1.00 21.02 128 VAL B N 1
ATOM 2631 C CA . VAL B 1 76 ? 19.187 53.264 0.442 1.00 20.99 128 VAL B CA 1
ATOM 2632 C C . VAL B 1 76 ? 19.689 52.189 -0.518 1.00 25.35 128 VAL B C 1
ATOM 2633 O O . VAL B 1 76 ? 19.616 52.351 -1.735 1.00 25.70 128 VAL B O 1
ATOM 2646 N N . THR B 1 77 ? 20.216 51.101 0.035 1.00 22.01 129 THR B N 1
ATOM 2647 C CA . THR B 1 77 ? 20.724 50.000 -0.777 1.00 23.09 129 THR B CA 1
ATOM 2648 C C . THR B 1 77 ? 19.593 49.396 -1.602 1.00 25.66 129 THR B C 1
ATOM 2649 O O . THR B 1 77 ? 19.761 49.097 -2.782 1.00 25.53 129 THR B O 1
ATOM 2660 N N . LYS B 1 78 ? 18.441 49.222 -0.965 1.00 23.96 130 LYS B N 1
ATOM 2661 C CA . LYS B 1 78 ? 17.270 48.648 -1.615 1.00 26.25 130 LYS B CA 1
ATOM 2662 C C . LYS B 1 78 ? 16.840 49.493 -2.811 1.00 26.25 130 LYS B C 1
ATOM 2663 O O . LYS B 1 78 ? 16.669 48.979 -3.916 1.00 24.09 130 LYS B O 1
ATOM 2682 N N . LEU B 1 79 ? 16.671 50.792 -2.585 1.00 24.01 131 LEU B N 1
ATOM 2683 C CA . LEU B 1 79 ? 16.228 51.707 -3.631 1.00 22.51 131 LEU B CA 1
ATOM 2684 C C . LEU B 1 79 ? 17.257 51.802 -4.751 1.00 24.65 131 LEU B C 1
ATOM 2685 O O . LEU B 1 79 ? 16.903 51.939 -5.921 1.00 21.57 131 LEU B O 1
ATOM 2701 N N . ASN B 1 80 ? 18.532 51.733 -4.388 1.00 21.30 132 ASN B N 1
ATOM 2702 C CA . ASN B 1 80 ? 19.604 51.835 -5.368 1.00 22.69 132 ASN B CA 1
ATOM 2703 C C . ASN B 1 80 ? 19.572 50.653 -6.325 1.00 21.64 132 ASN B C 1
ATOM 2704 O O . ASN B 1 80 ? 19.747 50.813 -7.533 1.00 22.09 132 ASN B O 1
ATOM 2715 N N . GLN B 1 81 ? 19.339 49.467 -5.775 1.00 24.36 133 GLN B N 1
ATOM 2716 C CA . GLN B 1 81 ? 19.257 48.248 -6.571 1.00 26.33 133 GLN B CA 1
ATOM 2717 C C . GLN B 1 81 ? 18.019 48.266 -7.458 1.00 28.80 133 GLN B C 1
ATOM 2718 O O . GLN B 1 81 ? 18.072 47.848 -8.611 1.00 28.23 133 GLN B O 1
ATOM 2732 N N . GLU B 1 82 ? 16.904 48.742 -6.913 1.00 23.46 134 GLU B N 1
ATOM 2733 C CA . GLU B 1 82 ? 15.670 48.855 -7.681 1.00 24.15 134 GLU B CA 1
ATOM 2734 C C . GLU B 1 82 ? 15.899 49.756 -8.887 1.00 27.56 134 GLU B C 1
ATOM 2735 O O . GLU B 1 82 ? 15.465 49.457 -10.000 1.00 25.17 134 GLU B O 1
ATOM 2747 N N . LEU B 1 83 ? 16.588 50.866 -8.654 1.00 24.05 135 LEU B N 1
ATOM 2748 C CA . LEU B 1 83 ? 16.873 51.831 -9.704 1.00 24.84 135 LEU B CA 1
ATOM 2749 C C . LEU B 1 83 ? 17.807 51.257 -10.760 1.00 26.09 135 LEU B C 1
ATOM 2750 O O . LEU B 1 83 ? 17.655 51.537 -11.949 1.00 24.78 135 LEU B O 1
ATOM 2766 N N . GLU B 1 84 ? 18.768 50.449 -10.329 1.00 21.10 136 GLU B N 1
ATOM 2767 C CA . GLU B 1 84 ? 19.717 49.855 -11.262 1.00 24.72 136 GLU B CA 1
ATOM 2768 C C . GLU B 1 84 ? 19.040 48.810 -12.140 1.00 27.71 136 GLU B C 1
ATOM 2769 O O . GLU B 1 84 ? 19.275 48.764 -13.342 1.00 26.09 136 GLU B O 1
ATOM 2781 N N . ASN B 1 85 ? 18.207 47.969 -11.536 1.00 24.53 137 ASN B N 1
ATOM 2782 C CA . ASN B 1 85 ? 17.454 46.974 -12.291 1.00 23.76 137 ASN B CA 1
ATOM 2783 C C . ASN B 1 85 ? 16.562 47.632 -13.329 1.00 28.22 137 ASN B C 1
ATOM 2784 O O . ASN B 1 85 ? 16.501 47.193 -14.475 1.00 25.07 137 ASN B O 1
ATOM 2795 N N . LEU B 1 86 ? 15.872 48.692 -12.924 1.00 24.06 138 LEU B N 1
ATOM 2796 C CA . LEU B 1 86 ? 14.938 49.369 -13.814 1.00 25.71 138 LEU B CA 1
ATOM 2797 C C . LEU B 1 86 ? 15.669 50.074 -14.948 1.00 27.94 138 LEU B C 1
ATOM 2798 O O . LEU B 1 86 ? 15.168 50.132 -16.064 1.00 29.59 138 LEU B O 1
ATOM 2814 N N . ARG B 1 87 ? 16.858 50.599 -14.667 1.00 26.27 139 ARG B N 1
ATOM 2815 C CA . ARG B 1 87 ? 17.613 51.334 -15.678 1.00 28.95 139 ARG B CA 1
ATOM 2816 C C . ARG B 1 87 ? 18.248 50.404 -16.708 1.00 35.37 139 ARG B C 1
ATOM 2817 O O . ARG B 1 87 ? 18.262 50.711 -17.899 1.00 31.82 139 ARG B O 1
ATOM 2838 N N . ILE B 1 88 ? 18.760 49.264 -16.256 1.00 26.54 140 ILE B N 1
ATOM 2839 C CA . ILE B 1 88 ? 19.275 48.259 -17.177 1.00 26.78 140 ILE B CA 1
ATOM 2840 C C . ILE B 1 88 ? 18.142 47.749 -18.056 1.00 32.38 140 ILE B C 1
ATOM 2841 O O . ILE B 1 88 ? 18.304 47.606 -19.264 1.00 31.56 140 ILE B O 1
ATOM 2857 N N . GLN B 1 89 ? 16.990 47.485 -17.447 1.00 27.92 141 GLN B N 1
ATOM 2858 C CA . GLN B 1 89 ? 15.835 46.985 -18.185 1.00 31.78 141 GLN B CA 1
ATOM 2859 C C . GLN B 1 89 ? 15.413 47.961 -19.279 1.00 41.02 141 GLN B C 1
ATOM 2860 O O . GLN B 1 89 ? 15.090 47.550 -20.394 1.00 40.96 141 GLN B O 1
ATOM 2874 N N . LYS B 1 90 ? 15.411 49.252 -18.963 1.00 36.50 142 LYS B N 1
ATOM 2875 C CA . LYS B 1 90 ? 15.088 50.265 -19.962 1.00 41.84 142 LYS B CA 1
ATOM 2876 C C . LYS B 1 90 ? 16.149 50.243 -21.060 1.00 42.99 142 LYS B C 1
ATOM 2877 O O . LYS B 1 90 ? 17.349 50.269 -20.787 1.00 44.01 142 LYS B O 1
ATOM 2896 N N . GLU B 1 91 ? 15.685 50.190 -22.302 1.00 46.63 143 GLU B N 1
ATOM 2897 C CA . GLU B 1 91 ? 16.548 50.107 -23.482 1.00 61.52 143 GLU B CA 1
ATOM 2898 C C . GLU B 1 91 ? 17.721 49.124 -23.380 1.00 61.28 143 GLU B C 1
ATOM 2899 O O . GLU B 1 91 ? 18.834 49.425 -23.813 1.00 57.87 143 GLU B O 1
ATOM 2911 N N . THR B 1 92 ? 17.467 47.959 -22.793 1.00 55.09 144 THR B N 1
ATOM 2912 C CA . THR B 1 92 ? 18.214 46.758 -23.151 1.00 49.93 144 THR B CA 1
ATOM 2913 C C . THR B 1 92 ? 17.207 45.799 -23.766 1.00 54.99 144 THR B C 1
ATOM 2914 O O . THR B 1 92 ? 16.076 45.693 -23.289 1.00 53.14 144 THR B O 1
#

Organism: Mus musculus (NCBI:txid10090)

Sequence (182 aa):
ACRDGLRAQAECRNTTHLLQRQLTRTQDSLLQAETQANSCNLTVVTLQESLEKKVSQALEQQARIKELENEVTKLNQELENLRIQKETSSTVQVNCRDGLRAQAECRNTTHLLQRQLTRTQDSLLQAETQANSCNLTVVTLQESLEKKVSQALEQQARIKELENEVTKLNQELENLRIQKET

Solvent-accessible surface area: 13852 Å² total; per-residue (Å²): 114,63,159,104,38,137,159,39,49,50,118,16,147,92,49,19,77,94,16,81,118,58,24,94,138,19,73,75,44,17,90,96,7,81,92,114,4,109,70,15,79,117,60,14,57,73,24,89,108,44,32,127,132,57,53,52,51,0,112,117,24,82,61,89,22,120,97,8,72,80,65,21,92,123,9,65,97,45,3,74,61,33,142,79,116,152,133,61,90,105,104,114,183,129,207,101,212,122,23,126,182,36,49,56,116,16,150,84,48,13,79,70,6,72,121,73,20,73,142,16,78,72,43,30,112,132,8,72,86,108,10,90,61,15,76,125,50,21,72,85,18,81,103,44,27,106,150,58,55,56,47,10,120,126,19,77,60,98,9,115,112,12,54,96,57,28,75,96,8,78,107,65,4,101,84,62,126,100,114,107,187,133

GO terms:
  GO:0034341 response to type II interferon (P, IDA)
  GO:0035455 response to interferon-alpha (P, IDA)
  GO:0035456 response to interferon-beta (P, IDA)
  GO:0009986 cell surface (C, IDA)
  GO:0009615 response to virus (P, IDA)
  GO:1901253 negative regulation of intracellular transport of viral material (P, IDA)
  GO:0045071 negative regulation of viral genome replication (P, IMP)
  GO:0045087 innate immune response (P, IMP)
  GO:1901253 negative regulation of intracellular transport of viral material (P, IMP)

InterPro domains:
  IPR024886 Bone marrow stromal antigen 2 [PF16716] (54-143)
  IPR024886 Bone marrow stromal antigen 2 [PTHR15190] (1-170)

Secondary structure (DSSP, 8-state):
-THHHHHHHHHHHHHHHHHHHHHHHHHHHHHHHHHHHHHHHHHHHHHHHHHHHHHHHHHHHHHHHHHHHHHHHHHHHHHHHHHHHHHTTT-----/--HHHHHHHHHHHHHHHHHHHHHHHHHHHHHHHHHHHHHHHHHHHHHHHHHHHHHHHHHHHHHHHHHHHHHHHHHHHHHHHHHHTT-

Radius of gyration: 39.39 Å; Cα contacts (8 Å, |Δi|>4): 111; chains: 2; bounding box: 55×30×134 Å

CATH classification: 1.20.5.1700